Protein AF-A0A803LIV7-F1 (afdb_monomer_lite)

Organism: Chenopodium quinoa (NCBI:txid63459)

Structure (mmCIF, N/CA/C/O backbone):
data_AF-A0A803LIV7-F1
#
_entry.id   AF-A0A803LIV7-F1
#
loop_
_atom_site.group_PDB
_atom_site.id
_atom_site.type_symbol
_atom_site.label_atom_id
_atom_site.label_alt_id
_atom_site.label_comp_id
_atom_site.label_asym_id
_atom_site.label_entity_id
_atom_site.label_seq_id
_atom_site.pdbx_PDB_ins_code
_atom_site.Cartn_x
_atom_site.Cartn_y
_atom_site.Cartn_z
_atom_site.occupancy
_atom_site.B_iso_or_equiv
_atom_site.auth_seq_id
_atom_site.auth_comp_id
_atom_site.auth_asym_id
_atom_site.auth_atom_id
_atom_site.pdbx_PDB_model_num
ATOM 1 N N . MET A 1 1 ? 18.098 -22.796 -19.266 1.00 35.72 1 MET A N 1
ATOM 2 C CA . MET A 1 1 ? 17.326 -22.676 -18.014 1.00 35.72 1 MET A CA 1
ATOM 3 C C . MET A 1 1 ? 17.230 -21.186 -17.728 1.00 35.72 1 MET A C 1
ATOM 5 O O . MET A 1 1 ? 18.261 -20.583 -17.471 1.00 35.72 1 MET A O 1
ATOM 9 N N . LEU A 1 2 ? 16.069 -20.565 -17.949 1.00 48.72 2 LEU A N 1
ATOM 10 C CA . LEU A 1 2 ? 15.884 -19.145 -17.633 1.00 48.72 2 LEU A CA 1
ATOM 11 C C . LEU A 1 2 ? 15.824 -19.027 -16.108 1.00 48.72 2 LEU A C 1
ATOM 13 O O . LEU A 1 2 ? 15.035 -19.728 -15.478 1.00 48.72 2 LEU A O 1
ATOM 17 N N . ALA A 1 3 ? 16.698 -18.218 -15.515 1.00 54.72 3 ALA A N 1
ATOM 18 C CA . ALA A 1 3 ? 16.645 -17.946 -14.087 1.00 54.72 3 ALA A CA 1
ATOM 19 C C . ALA A 1 3 ? 15.388 -17.111 -13.800 1.00 54.72 3 ALA A C 1
ATOM 21 O O . ALA A 1 3 ? 15.251 -16.006 -14.319 1.00 54.72 3 ALA A O 1
ATOM 22 N N . SER A 1 4 ? 14.455 -17.652 -13.017 1.00 63.66 4 SER A N 1
ATOM 23 C CA . SER A 1 4 ? 13.253 -16.940 -12.577 1.00 63.66 4 SER A CA 1
ATOM 24 C C . SER A 1 4 ? 13.530 -16.194 -11.274 1.00 63.66 4 SER A C 1
ATOM 26 O O . SER A 1 4 ? 14.010 -16.797 -10.312 1.00 63.66 4 SER A O 1
ATOM 28 N N . PHE A 1 5 ? 13.189 -14.909 -11.223 1.00 71.50 5 PHE A N 1
ATOM 29 C CA . PHE A 1 5 ? 13.226 -14.101 -10.007 1.00 71.50 5 PHE A CA 1
ATOM 30 C C . PHE A 1 5 ? 11.834 -14.055 -9.363 1.00 71.50 5 PHE A C 1
ATOM 32 O O . PHE A 1 5 ? 10.859 -13.729 -10.033 1.00 71.50 5 PHE A O 1
ATOM 39 N N . ALA A 1 6 ? 11.742 -14.390 -8.073 1.00 74.12 6 ALA A N 1
ATOM 40 C CA . ALA A 1 6 ? 10.488 -14.431 -7.318 1.00 74.12 6 ALA A CA 1
ATOM 41 C C . ALA A 1 6 ? 10.641 -13.676 -5.981 1.00 74.12 6 ALA A C 1
ATOM 43 O O . ALA A 1 6 ? 10.895 -14.304 -4.949 1.00 74.12 6 ALA A O 1
ATOM 44 N N . PRO A 1 7 ? 10.565 -12.333 -5.986 1.00 75.19 7 PRO A N 1
ATOM 45 C CA . PRO A 1 7 ? 10.652 -11.549 -4.762 1.00 75.19 7 PRO A CA 1
ATOM 46 C C . PRO A 1 7 ? 9.385 -11.677 -3.918 1.00 75.19 7 PRO A C 1
ATOM 48 O O . PRO A 1 7 ? 8.278 -11.799 -4.441 1.00 75.19 7 PRO A O 1
ATOM 51 N N . TYR A 1 8 ? 9.548 -11.529 -2.605 1.00 75.50 8 TYR A N 1
ATOM 52 C CA . TYR A 1 8 ? 8.447 -11.103 -1.748 1.00 75.50 8 TYR A CA 1
ATOM 53 C C . TYR A 1 8 ? 8.321 -9.586 -1.847 1.00 75.50 8 TYR A C 1
ATOM 55 O O . TYR A 1 8 ? 9.300 -8.864 -1.659 1.00 75.50 8 TYR A O 1
ATOM 63 N N . VAL A 1 9 ? 7.116 -9.120 -2.153 1.00 80.75 9 VAL A N 1
ATOM 64 C CA . VAL A 1 9 ? 6.778 -7.699 -2.234 1.00 80.75 9 VAL A CA 1
ATOM 65 C C . VAL A 1 9 ? 5.647 -7.397 -1.266 1.00 80.75 9 VAL A C 1
ATOM 67 O O . VAL A 1 9 ? 4.838 -8.270 -0.950 1.00 80.75 9 VAL A O 1
ATOM 70 N N . ILE A 1 10 ? 5.601 -6.157 -0.795 1.00 81.50 10 ILE A N 1
ATOM 71 C CA . ILE A 1 10 ? 4.489 -5.665 0.011 1.00 81.50 10 ILE A CA 1
ATOM 72 C C . ILE A 1 10 ? 3.416 -5.160 -0.939 1.00 81.50 10 ILE A C 1
ATOM 74 O O . ILE A 1 10 ? 3.707 -4.456 -1.906 1.00 81.50 10 ILE A O 1
ATOM 78 N N . LEU A 1 11 ? 2.176 -5.532 -0.649 1.00 84.88 11 LEU A N 1
ATOM 79 C CA . LEU A 1 11 ? 1.027 -4.933 -1.294 1.00 84.88 11 LEU A CA 1
ATOM 80 C C . LEU A 1 11 ? 0.764 -3.575 -0.642 1.00 84.88 11 LEU A C 1
ATOM 82 O O . LEU A 1 11 ? 0.443 -3.517 0.544 1.00 84.88 11 LEU A O 1
ATOM 86 N N . ASP A 1 12 ? 0.862 -2.512 -1.427 1.00 83.75 12 ASP A N 1
ATOM 87 C CA . ASP A 1 12 ? 0.532 -1.147 -1.028 1.00 83.75 12 ASP A CA 1
ATOM 88 C C . ASP A 1 12 ? -0.632 -0.656 -1.898 1.00 83.75 12 ASP A C 1
ATOM 90 O O . ASP A 1 12 ? -0.449 -0.303 -3.062 1.00 83.75 12 ASP A O 1
ATOM 94 N N . THR A 1 13 ? -1.853 -0.685 -1.358 1.00 83.19 13 THR A N 1
ATOM 95 C CA . THR A 1 13 ? -3.057 -0.227 -2.074 1.00 83.19 13 THR A CA 1
ATOM 96 C C . THR A 1 13 ? -3.137 1.295 -2.214 1.00 83.19 13 THR A C 1
ATOM 98 O O . THR A 1 13 ? -4.071 1.800 -2.844 1.00 83.19 13 THR A O 1
ATOM 101 N N . ALA A 1 14 ? -2.191 2.030 -1.624 1.00 79.06 14 ALA A N 1
ATOM 102 C CA . ALA A 1 14 ? -2.128 3.480 -1.632 1.00 79.06 14 ALA A CA 1
ATOM 103 C C . ALA A 1 14 ? -0.975 4.042 -2.489 1.00 79.06 14 ALA A C 1
ATOM 105 O O . ALA A 1 14 ? -0.901 5.265 -2.620 1.00 79.06 14 ALA A O 1
ATOM 106 N N . ASP A 1 15 ? -0.139 3.218 -3.134 1.00 79.31 15 ASP A N 1
ATOM 107 C CA . ASP A 1 15 ? 0.844 3.641 -4.150 1.00 79.31 15 ASP A CA 1
ATOM 108 C C . ASP A 1 15 ? 0.469 3.081 -5.536 1.00 79.31 15 ASP A C 1
ATOM 110 O O . ASP A 1 15 ? -0.038 1.972 -5.680 1.00 79.31 15 ASP A O 1
ATOM 114 N N . ASP A 1 16 ? 0.719 3.861 -6.586 1.00 79.06 16 ASP A N 1
ATOM 115 C CA . ASP A 1 16 ? 0.432 3.499 -7.980 1.00 79.06 16 ASP A CA 1
ATOM 116 C C . ASP A 1 16 ? 1.650 2.882 -8.694 1.00 79.06 16 ASP A C 1
ATOM 118 O O . ASP A 1 16 ? 1.638 2.690 -9.912 1.00 79.06 16 ASP A O 1
ATOM 122 N N . LYS A 1 17 ? 2.724 2.589 -7.949 1.00 85.00 17 LYS A N 1
ATOM 123 C CA . LYS A 1 17 ? 3.993 2.078 -8.480 1.00 85.00 17 LYS A CA 1
ATOM 124 C C . LYS A 1 17 ? 4.351 0.721 -7.901 1.00 85.00 17 LYS A C 1
ATOM 126 O O . LYS A 1 17 ? 4.339 0.510 -6.695 1.00 85.00 17 LYS A O 1
ATOM 131 N N . ILE A 1 18 ? 4.821 -0.152 -8.785 1.00 89.81 18 ILE A N 1
ATOM 132 C CA . ILE A 1 18 ? 5.537 -1.374 -8.424 1.00 89.81 18 ILE A CA 1
ATOM 133 C C . ILE A 1 18 ? 7.029 -1.052 -8.431 1.00 89.81 18 ILE A C 1
ATOM 135 O O . ILE A 1 18 ? 7.533 -0.462 -9.389 1.00 89.81 18 ILE A O 1
ATOM 139 N N . TRP A 1 19 ? 7.755 -1.451 -7.391 1.00 91.25 19 TRP A N 1
ATOM 140 C CA . TRP A 1 19 ? 9.209 -1.336 -7.354 1.00 91.25 19 TRP A CA 1
ATOM 141 C C . TRP A 1 19 ? 9.836 -2.450 -6.515 1.00 91.25 19 TRP A C 1
ATOM 143 O O . TRP A 1 19 ? 9.197 -3.024 -5.635 1.00 91.25 19 TRP A O 1
ATOM 153 N N . VAL A 1 20 ? 11.100 -2.759 -6.797 1.00 90.38 20 VAL A N 1
ATOM 154 C CA . VAL A 1 20 ? 11.906 -3.732 -6.044 1.00 90.38 20 VAL A CA 1
ATOM 155 C C . VAL A 1 20 ? 13.294 -3.158 -5.780 1.00 90.38 20 VAL A C 1
ATOM 157 O O . VAL A 1 20 ? 13.812 -2.416 -6.612 1.00 90.38 20 VAL A O 1
ATOM 160 N N . GLN A 1 21 ? 13.922 -3.482 -4.644 1.00 90.25 21 GLN A N 1
ATOM 161 C CA . GLN A 1 21 ? 15.320 -3.103 -4.407 1.00 90.25 21 GLN A CA 1
ATOM 162 C C . GLN A 1 21 ? 16.254 -3.959 -5.270 1.00 90.25 21 GLN A C 1
ATOM 164 O O . GLN A 1 21 ? 16.153 -5.188 -5.290 1.00 90.25 21 GLN A O 1
ATOM 169 N N . THR A 1 22 ? 17.177 -3.309 -5.976 1.00 89.31 22 THR A N 1
ATOM 170 C CA . THR A 1 22 ? 18.058 -3.964 -6.952 1.00 89.31 22 THR A CA 1
ATOM 171 C C . THR A 1 22 ? 19.525 -3.869 -6.557 1.00 89.31 22 THR A C 1
ATOM 173 O O . THR A 1 22 ? 19.903 -3.117 -5.658 1.00 89.31 22 THR A O 1
ATOM 176 N N . TYR A 1 23 ? 20.374 -4.653 -7.226 1.00 86.75 23 TYR A N 1
ATOM 177 C CA . TYR A 1 23 ? 21.825 -4.596 -7.047 1.00 86.75 23 TYR A CA 1
ATOM 178 C C . TYR A 1 23 ? 22.361 -3.169 -7.243 1.00 86.75 23 TYR A C 1
ATOM 180 O O . TYR A 1 23 ? 21.873 -2.427 -8.095 1.00 86.75 23 TYR A O 1
ATOM 188 N N . GLY A 1 24 ? 23.377 -2.804 -6.457 1.00 86.81 24 GLY A N 1
ATOM 189 C CA . GLY A 1 24 ? 23.977 -1.471 -6.489 1.00 86.81 24 GLY A CA 1
ATOM 190 C C . GLY A 1 24 ? 23.171 -0.398 -5.757 1.00 86.81 24 GLY A C 1
ATOM 191 O O . GLY A 1 24 ? 23.404 0.781 -6.008 1.00 86.81 24 GLY A O 1
ATOM 192 N N . CYS A 1 25 ? 22.228 -0.777 -4.886 1.00 90.12 25 CYS A N 1
ATOM 193 C CA . CYS A 1 25 ? 21.563 0.207 -4.043 1.00 90.12 25 CYS A CA 1
ATOM 194 C C . CYS A 1 25 ? 22.534 0.871 -3.054 1.00 90.12 25 CYS A C 1
ATOM 196 O O . CYS A 1 25 ? 23.453 0.229 -2.546 1.00 90.12 25 CYS A O 1
ATOM 198 N N . ASP A 1 26 ? 22.305 2.154 -2.790 1.00 91.75 26 ASP A N 1
ATOM 199 C CA . ASP A 1 26 ? 22.923 2.916 -1.710 1.00 91.75 26 ASP A CA 1
ATOM 200 C C . ASP A 1 26 ? 22.106 4.202 -1.424 1.00 91.75 26 ASP A C 1
ATOM 202 O O . ASP A 1 26 ? 21.999 5.075 -2.291 1.00 91.75 26 ASP A O 1
ATOM 206 N N . PRO A 1 27 ? 21.496 4.365 -0.235 1.00 92.69 27 PRO A N 1
ATOM 207 C CA . PRO A 1 27 ? 21.400 3.373 0.834 1.00 92.69 27 PRO A CA 1
ATOM 208 C C . PRO A 1 27 ? 20.436 2.226 0.486 1.00 92.69 27 PRO A C 1
ATOM 210 O O . PRO A 1 27 ? 19.526 2.384 -0.332 1.00 92.69 27 PRO A O 1
ATOM 213 N N . CYS A 1 28 ? 20.640 1.076 1.135 1.00 89.06 28 CYS A N 1
ATOM 214 C CA . CYS A 1 28 ? 19.795 -0.117 1.036 1.00 89.06 28 CYS A CA 1
ATOM 215 C C . CYS A 1 28 ? 19.100 -0.423 2.367 1.00 89.06 28 CYS A C 1
ATOM 217 O O . CYS A 1 28 ? 19.629 -0.109 3.434 1.00 89.06 28 CYS A O 1
ATOM 219 N N . PHE A 1 29 ? 17.987 -1.153 2.306 1.00 86.12 29 PHE A N 1
ATOM 220 C CA . PHE A 1 29 ? 17.483 -1.936 3.440 1.00 86.12 29 PHE A CA 1
ATOM 221 C C . PHE A 1 29 ? 17.839 -3.422 3.277 1.00 86.12 29 PHE A C 1
ATOM 223 O O . PHE A 1 29 ? 18.224 -3.863 2.195 1.00 86.12 29 PHE A O 1
ATOM 230 N N . GLU A 1 30 ? 17.745 -4.212 4.345 1.00 80.94 30 GLU A N 1
ATOM 231 C CA . GLU A 1 30 ? 18.029 -5.649 4.280 1.00 80.94 30 GLU A CA 1
ATOM 232 C C . GLU A 1 30 ? 16.936 -6.398 3.500 1.00 80.94 30 GLU A C 1
ATOM 234 O O . GLU A 1 30 ? 15.747 -6.260 3.786 1.00 80.94 30 GLU A O 1
ATOM 239 N N . VAL A 1 31 ? 17.345 -7.201 2.513 1.00 76.81 31 VAL A N 1
ATOM 240 C CA . VAL A 1 31 ? 16.463 -8.073 1.724 1.00 76.81 31 VAL A CA 1
ATOM 241 C C . VAL A 1 31 ? 16.936 -9.510 1.887 1.00 76.81 31 VAL A C 1
ATOM 243 O O . VAL A 1 31 ? 18.086 -9.836 1.581 1.00 76.81 31 VAL A O 1
ATOM 246 N N . LYS A 1 32 ? 16.044 -10.396 2.338 1.00 71.06 32 LYS A N 1
ATOM 247 C CA . LYS A 1 32 ? 16.339 -11.828 2.447 1.00 71.06 32 LYS A CA 1
ATOM 248 C C . LYS A 1 32 ? 16.645 -12.412 1.064 1.00 71.06 32 LYS A C 1
ATOM 250 O O . LYS A 1 32 ? 15.845 -12.285 0.144 1.00 71.06 32 LYS A O 1
ATOM 255 N N . GLY A 1 33 ? 17.796 -13.072 0.933 1.00 71.19 33 GLY A N 1
ATOM 256 C CA . GLY A 1 33 ? 18.301 -13.562 -0.357 1.00 71.19 33 GLY A CA 1
ATOM 257 C C . GLY A 1 33 ? 19.141 -12.540 -1.134 1.00 71.19 33 GLY A C 1
ATOM 258 O O . GLY A 1 33 ? 19.671 -12.875 -2.189 1.00 71.19 33 GLY A O 1
ATOM 259 N N . GLY A 1 34 ? 19.327 -11.336 -0.584 1.00 75.44 34 GLY A N 1
ATOM 260 C CA . GLY A 1 34 ? 20.151 -10.284 -1.163 1.00 75.44 34 GLY A CA 1
ATOM 261 C C . GLY A 1 34 ? 19.462 -9.500 -2.278 1.00 75.44 34 GLY A C 1
ATOM 262 O O . GLY A 1 34 ? 18.355 -9.801 -2.724 1.00 75.44 34 GLY A O 1
ATOM 263 N N . ASN A 1 35 ? 20.149 -8.454 -2.731 1.00 79.19 35 ASN A N 1
ATOM 264 C CA . ASN A 1 35 ? 19.660 -7.601 -3.806 1.00 79.19 35 ASN A CA 1
ATOM 265 C C . ASN A 1 35 ? 19.783 -8.304 -5.148 1.00 79.19 35 ASN A C 1
ATOM 267 O O . ASN A 1 35 ? 20.859 -8.771 -5.525 1.00 79.19 35 ASN A O 1
ATOM 271 N N . THR A 1 36 ? 18.687 -8.325 -5.898 1.00 71.81 36 THR A N 1
ATOM 272 C CA . THR A 1 36 ? 18.677 -8.972 -7.206 1.00 71.81 36 THR A CA 1
ATOM 273 C C . THR A 1 36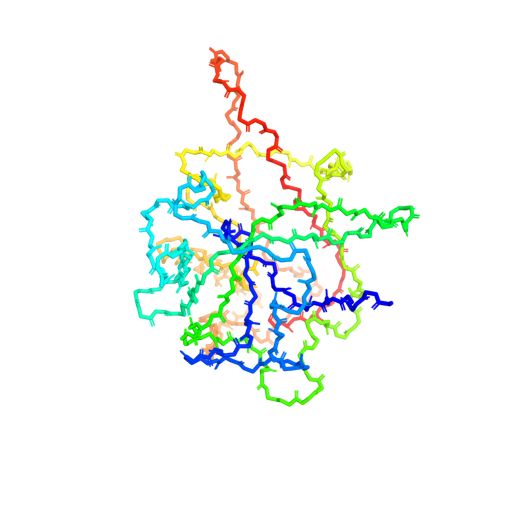 ? 19.262 -8.052 -8.262 1.00 71.81 36 THR A C 1
ATOM 275 O O . THR A 1 36 ? 18.931 -6.867 -8.347 1.00 71.81 36 THR A O 1
ATOM 278 N N . ASN A 1 37 ? 20.136 -8.605 -9.098 1.00 73.12 37 ASN A N 1
ATOM 279 C CA . ASN A 1 37 ? 20.596 -7.917 -10.288 1.00 73.12 37 ASN A CA 1
ATOM 280 C C . ASN A 1 37 ? 19.562 -8.106 -11.408 1.00 73.12 37 ASN A C 1
ATOM 282 O O . ASN A 1 37 ? 19.601 -9.074 -12.161 1.00 73.12 37 ASN A O 1
ATOM 286 N N . VAL A 1 38 ? 18.628 -7.164 -11.501 1.00 64.62 38 VAL A N 1
ATOM 287 C CA . VAL A 1 38 ? 17.586 -7.112 -12.541 1.00 64.62 38 VAL A CA 1
ATOM 288 C C . VAL A 1 38 ? 18.129 -6.851 -13.950 1.00 64.62 38 VAL A C 1
ATOM 290 O O . VAL A 1 38 ? 17.356 -6.836 -14.893 1.00 64.62 38 VAL A O 1
ATOM 293 N N . GLN A 1 39 ? 19.441 -6.655 -14.126 1.00 60.00 39 GLN A N 1
ATOM 294 C CA . GLN A 1 39 ? 20.074 -6.633 -15.452 1.00 60.00 39 GLN A CA 1
ATOM 295 C C . GLN A 1 39 ? 20.472 -8.039 -15.939 1.00 60.00 39 GLN A C 1
ATOM 297 O O . GLN A 1 39 ? 21.011 -8.177 -17.033 1.00 60.00 39 GLN A O 1
ATOM 302 N N . LEU A 1 40 ? 20.247 -9.084 -15.132 1.00 58.53 40 LEU A N 1
ATOM 303 C CA . LEU A 1 40 ? 20.498 -10.481 -15.507 1.00 58.53 40 LEU A CA 1
ATOM 304 C C . LEU A 1 40 ? 19.385 -11.139 -16.354 1.00 58.53 40 LEU A C 1
ATOM 306 O O . LEU A 1 40 ? 19.728 -12.002 -17.166 1.00 58.53 40 LEU A O 1
ATOM 310 N N . PRO A 1 41 ? 18.083 -10.813 -16.206 1.00 64.12 41 PRO A N 1
ATOM 311 C CA . PRO A 1 41 ? 17.041 -11.330 -17.088 1.00 64.12 41 PRO A CA 1
ATOM 312 C C . PRO A 1 41 ? 17.184 -10.785 -18.512 1.00 64.12 41 PRO A C 1
ATOM 314 O O . PRO A 1 41 ? 17.366 -9.589 -18.723 1.00 64.12 41 PRO A O 1
ATOM 317 N N . VAL A 1 42 ? 17.029 -11.661 -19.507 1.00 67.88 42 VAL A N 1
ATOM 318 C CA . VAL A 1 42 ? 17.096 -11.304 -20.940 1.00 67.88 42 VAL A CA 1
ATOM 319 C C . VAL A 1 42 ? 15.959 -10.355 -21.359 1.00 67.88 42 VAL A C 1
ATOM 321 O O . VAL A 1 42 ? 16.092 -9.627 -22.339 1.00 67.88 42 VAL A O 1
ATOM 324 N N . SER A 1 43 ? 14.839 -10.358 -20.633 1.00 81.75 43 SER A N 1
ATOM 325 C CA . SER A 1 43 ? 13.628 -9.592 -20.949 1.00 81.75 43 SER A CA 1
ATOM 326 C C . SER A 1 43 ? 13.586 -8.184 -20.345 1.00 81.75 43 SER A C 1
ATOM 328 O O . SER A 1 43 ? 12.753 -7.383 -20.773 1.00 81.75 43 SER A O 1
ATOM 330 N N . PHE A 1 44 ? 14.482 -7.855 -19.407 1.00 87.06 44 PHE A N 1
ATOM 331 C CA . PHE A 1 44 ? 14.505 -6.539 -18.773 1.00 87.06 44 PHE A CA 1
ATOM 332 C C . PHE A 1 44 ? 14.985 -5.454 -19.745 1.00 87.06 44 PHE A C 1
ATOM 334 O O . PHE A 1 44 ? 16.032 -5.576 -20.385 1.00 87.06 44 PHE A O 1
ATOM 341 N N . LYS A 1 45 ? 14.242 -4.347 -19.821 1.00 90.81 45 LYS A N 1
ATOM 342 C CA . LYS A 1 45 ? 14.582 -3.176 -20.641 1.00 90.81 45 LYS A CA 1
ATOM 343 C C . LYS A 1 45 ? 14.485 -1.906 -19.809 1.00 90.81 45 LYS A C 1
ATOM 345 O O . LYS A 1 45 ? 13.488 -1.666 -19.135 1.00 90.81 45 LYS A O 1
ATOM 350 N N . LEU A 1 46 ? 15.505 -1.056 -19.894 1.00 91.81 46 LEU A N 1
ATOM 351 C CA . LEU A 1 46 ? 15.477 0.268 -19.273 1.00 91.81 46 LEU A CA 1
ATOM 352 C C . LEU A 1 46 ? 14.509 1.194 -20.018 1.00 91.81 46 LEU A C 1
ATOM 354 O O . LEU A 1 46 ? 14.483 1.223 -21.248 1.00 91.81 46 LEU A O 1
ATOM 358 N N . MET A 1 47 ? 13.737 1.977 -19.266 1.00 92.81 47 MET A N 1
ATOM 359 C CA . MET A 1 47 ? 12.723 2.871 -19.819 1.00 92.81 47 MET A CA 1
ATOM 360 C C . MET A 1 47 ? 13.335 4.213 -20.243 1.00 92.81 47 MET A C 1
ATOM 362 O O . MET A 1 47 ? 14.002 4.897 -19.456 1.00 92.81 47 MET A O 1
ATOM 366 N N . SER A 1 48 ? 13.079 4.620 -21.488 1.00 93.00 48 SER A N 1
ATOM 367 C CA . SER A 1 48 ? 13.503 5.926 -22.000 1.00 93.00 48 SER A CA 1
ATOM 368 C C . SER A 1 48 ? 12.679 7.063 -21.387 1.00 93.00 48 SER A C 1
ATOM 370 O O . SER A 1 48 ? 11.574 6.864 -20.886 1.00 93.00 48 SER A O 1
ATOM 372 N N . LEU A 1 49 ? 13.201 8.291 -21.447 1.00 91.75 49 LEU A N 1
ATOM 373 C CA . LEU A 1 49 ? 12.450 9.469 -21.003 1.00 91.75 49 LEU A CA 1
ATOM 374 C C . LEU A 1 49 ? 11.214 9.746 -21.859 1.00 91.75 49 LEU A C 1
ATOM 376 O O . LEU A 1 49 ? 10.292 10.394 -21.374 1.00 91.75 49 LEU A O 1
ATOM 380 N N . ASP A 1 50 ? 11.190 9.294 -23.109 1.00 91.31 50 ASP A N 1
ATOM 381 C CA . ASP A 1 50 ? 10.088 9.538 -24.043 1.00 91.31 50 ASP A CA 1
ATOM 382 C C . ASP A 1 50 ? 8.974 8.494 -23.937 1.00 91.31 50 ASP A C 1
ATOM 384 O O . ASP A 1 50 ? 7.899 8.698 -24.497 1.00 91.31 50 ASP A O 1
ATOM 388 N N . ASP A 1 51 ? 9.194 7.422 -23.168 1.00 91.50 51 ASP A N 1
ATOM 389 C CA . ASP A 1 51 ? 8.167 6.424 -22.893 1.00 91.50 51 ASP A CA 1
ATOM 390 C C . ASP A 1 51 ? 6.944 7.089 -22.225 1.00 91.50 51 ASP A C 1
ATOM 392 O O . ASP A 1 51 ? 7.099 7.825 -21.241 1.00 91.50 51 ASP A O 1
ATOM 396 N N . PRO A 1 52 ? 5.717 6.851 -22.724 1.00 89.25 52 PRO A N 1
ATOM 397 C CA . PRO A 1 52 ? 4.503 7.444 -22.163 1.00 89.25 52 PRO A CA 1
ATOM 398 C C . PRO A 1 52 ? 4.231 7.019 -20.712 1.00 89.25 52 PRO A C 1
ATOM 400 O O . PRO A 1 52 ? 3.520 7.723 -19.995 1.00 89.25 52 PRO A O 1
ATOM 403 N N . ARG A 1 53 ? 4.808 5.900 -20.255 1.00 88.12 53 ARG A N 1
ATOM 404 C CA . ARG A 1 53 ? 4.717 5.422 -18.867 1.00 88.12 53 ARG A CA 1
ATOM 405 C C . ARG A 1 53 ? 5.692 6.140 -17.936 1.00 88.12 53 ARG A C 1
ATOM 407 O O . ARG A 1 53 ? 5.582 5.997 -16.718 1.00 88.12 53 ARG A O 1
ATOM 414 N N . CYS A 1 54 ? 6.620 6.937 -18.470 1.00 88.69 54 CYS A N 1
ATOM 415 C CA . CYS A 1 54 ? 7.497 7.762 -17.656 1.00 88.69 54 CYS A CA 1
ATOM 416 C C . CYS A 1 54 ? 6.702 8.908 -17.012 1.00 88.69 54 CYS A C 1
ATOM 418 O O . CYS A 1 54 ? 6.449 9.947 -17.632 1.00 88.69 54 CYS A O 1
ATOM 420 N N . ALA A 1 55 ? 6.278 8.689 -15.764 1.00 72.62 55 ALA A N 1
ATOM 421 C CA . ALA A 1 55 ? 5.365 9.568 -15.046 1.00 72.62 55 ALA A CA 1
ATOM 422 C C . ALA A 1 55 ? 5.878 11.015 -14.948 1.00 72.62 55 ALA A C 1
ATOM 424 O O . ALA A 1 55 ? 7.071 11.279 -14.792 1.00 72.62 55 ALA A O 1
ATOM 425 N N . LEU A 1 56 ? 4.942 11.968 -15.009 1.00 69.12 56 LEU A N 1
ATOM 426 C CA . LEU A 1 56 ? 5.226 13.388 -14.820 1.00 69.12 56 LEU A CA 1
ATOM 427 C C . LEU A 1 56 ? 5.217 13.772 -13.327 1.00 69.12 56 LEU A C 1
ATOM 429 O O . LEU A 1 56 ? 4.295 13.363 -12.617 1.00 69.12 56 LEU A O 1
ATOM 433 N N . PRO A 1 57 ? 6.158 14.625 -12.873 1.00 75.75 57 PRO A N 1
ATOM 434 C CA . PRO A 1 57 ? 7.255 15.206 -13.655 1.00 75.75 57 PRO A CA 1
ATOM 435 C C . PRO A 1 57 ? 8.337 14.166 -13.992 1.00 75.75 57 PRO A C 1
ATOM 437 O O . PRO A 1 57 ? 8.703 13.356 -13.147 1.00 75.75 57 PRO A O 1
ATOM 440 N N . LYS A 1 58 ? 8.861 14.211 -15.228 1.00 80.62 58 LYS A N 1
ATOM 441 C CA . LYS A 1 58 ? 9.897 13.275 -15.690 1.00 80.62 58 LYS A CA 1
ATOM 442 C C . LYS A 1 58 ? 11.192 13.535 -14.926 1.00 80.62 58 LYS A C 1
ATOM 444 O O . LYS A 1 58 ? 11.892 14.516 -15.190 1.00 80.62 58 LYS A O 1
ATOM 449 N N . PHE A 1 59 ? 11.520 12.656 -13.989 1.00 81.06 59 PHE A N 1
ATOM 450 C CA . PHE A 1 59 ? 12.814 12.665 -13.322 1.00 81.06 59 PHE A CA 1
ATOM 451 C C . PHE A 1 59 ? 13.834 11.902 -14.168 1.00 81.06 59 PHE A C 1
ATOM 453 O O . PHE A 1 59 ? 13.511 10.891 -14.790 1.00 81.06 59 PHE A O 1
ATOM 460 N N . LYS A 1 60 ? 15.076 12.390 -14.186 1.00 87.00 60 LYS A N 1
ATOM 461 C CA . LYS A 1 60 ? 16.173 11.760 -14.927 1.00 87.00 60 LYS A CA 1
ATOM 462 C C . LYS A 1 60 ? 17.045 10.933 -13.988 1.00 87.00 60 LYS A C 1
ATOM 464 O O . LYS A 1 60 ? 17.394 11.395 -12.901 1.00 87.00 60 LYS A O 1
ATOM 469 N N . TYR A 1 61 ? 17.435 9.750 -14.445 1.00 85.62 61 TYR A N 1
ATOM 470 C CA . TYR A 1 61 ? 18.496 8.931 -13.863 1.00 85.62 61 TYR A CA 1
ATOM 471 C C . TYR A 1 61 ? 19.445 8.535 -14.993 1.00 85.62 61 TYR A C 1
ATOM 473 O O . TYR A 1 61 ? 19.067 7.750 -15.854 1.00 85.62 61 TYR A O 1
ATOM 481 N N . ASN A 1 62 ? 20.633 9.143 -15.067 1.00 88.50 62 ASN A N 1
ATOM 482 C CA . ASN A 1 62 ? 21.595 8.926 -16.162 1.00 88.50 62 ASN A CA 1
ATOM 483 C C . ASN A 1 62 ? 20.980 9.040 -17.576 1.00 88.50 62 ASN A C 1
ATOM 485 O O . ASN A 1 62 ? 21.305 8.273 -18.474 1.00 88.50 62 ASN A O 1
ATOM 489 N N . GLY A 1 63 ? 20.055 9.988 -17.771 1.00 88.75 63 GLY A N 1
ATOM 490 C CA . GLY A 1 63 ? 19.357 10.185 -19.051 1.00 88.75 63 GLY A CA 1
ATOM 491 C C . GLY A 1 63 ? 18.163 9.253 -19.301 1.00 88.75 63 GLY A C 1
ATOM 492 O O . GLY A 1 63 ? 17.498 9.402 -20.320 1.00 88.75 63 GLY A O 1
ATOM 493 N N . LEU A 1 64 ? 17.849 8.352 -18.370 1.00 91.31 64 LEU A N 1
ATOM 494 C CA . LEU A 1 64 ? 16.704 7.439 -18.414 1.00 91.31 64 LEU A CA 1
ATOM 495 C C . LEU A 1 64 ? 15.564 7.917 -17.511 1.00 91.31 64 LEU A C 1
ATOM 497 O O . LEU A 1 64 ? 15.750 8.807 -16.670 1.00 91.31 64 LEU A O 1
ATOM 501 N N . CYS A 1 65 ? 14.391 7.305 -17.679 1.00 94.06 65 CYS A N 1
ATOM 502 C CA . CYS A 1 65 ? 13.248 7.561 -16.818 1.00 94.06 65 CYS A CA 1
ATOM 503 C C . CYS A 1 65 ? 13.535 7.126 -15.378 1.00 94.06 65 CYS A C 1
ATOM 505 O O . CYS A 1 65 ? 13.994 6.010 -15.135 1.00 94.06 65 CYS A O 1
ATOM 507 N N . ARG A 1 66 ? 13.238 8.002 -14.416 1.00 92.62 66 ARG A N 1
ATOM 508 C CA . ARG A 1 66 ? 13.382 7.738 -12.984 1.00 92.62 66 ARG A CA 1
ATOM 509 C C . ARG A 1 66 ? 12.024 7.764 -12.302 1.00 92.62 66 ARG A C 1
ATOM 511 O O . ARG A 1 66 ? 11.247 8.693 -12.517 1.00 92.62 66 ARG A O 1
ATOM 518 N N . TYR A 1 67 ? 11.791 6.806 -11.412 1.00 91.50 67 TYR A N 1
ATOM 519 C CA . TYR A 1 67 ? 10.689 6.882 -10.458 1.00 91.50 67 TYR A CA 1
ATOM 520 C C . TYR A 1 67 ? 11.167 7.419 -9.110 1.00 91.50 67 TYR A C 1
ATOM 522 O O . TYR A 1 67 ? 12.341 7.315 -8.743 1.00 91.50 67 TYR A O 1
ATOM 530 N N . ARG A 1 68 ? 10.228 7.993 -8.362 1.00 89.75 68 ARG A N 1
ATOM 531 C CA . ARG A 1 68 ? 10.421 8.393 -6.972 1.00 89.75 68 ARG A CA 1
ATOM 532 C C . ARG A 1 68 ? 9.117 8.166 -6.215 1.00 89.75 68 ARG A C 1
ATOM 534 O O . ARG A 1 68 ? 8.106 8.755 -6.594 1.00 89.75 68 ARG A O 1
ATOM 541 N N . SER A 1 69 ? 9.174 7.385 -5.140 1.00 88.06 69 SER A N 1
ATOM 542 C CA . SER A 1 69 ? 8.097 7.279 -4.148 1.00 88.06 69 SER A CA 1
ATOM 543 C C . SER A 1 69 ? 8.558 7.861 -2.814 1.00 88.06 69 SER A C 1
ATOM 545 O O . SER A 1 69 ? 9.733 7.776 -2.441 1.00 88.06 69 SER A O 1
ATOM 547 N N . MET A 1 70 ? 7.629 8.512 -2.120 1.00 86.25 70 MET A N 1
ATOM 548 C CA . MET A 1 70 ? 7.835 9.127 -0.813 1.00 86.25 70 MET A CA 1
ATOM 549 C C . MET A 1 70 ? 6.633 8.788 0.055 1.00 86.25 70 MET A C 1
ATOM 551 O O . MET A 1 70 ? 5.510 9.143 -0.296 1.00 86.25 70 MET A O 1
ATOM 555 N N . TYR A 1 71 ? 6.889 8.132 1.178 1.00 83.88 71 TYR A N 1
ATOM 556 C CA . TYR A 1 71 ? 5.863 7.656 2.091 1.00 83.88 71 TYR A CA 1
ATOM 557 C C . TYR A 1 71 ? 5.754 8.610 3.284 1.00 83.88 71 TYR A C 1
ATOM 559 O O . TYR A 1 71 ? 6.745 8.936 3.941 1.00 83.88 71 TYR A O 1
ATOM 567 N N . GLY A 1 72 ? 4.543 9.095 3.559 1.00 80.06 72 GLY A N 1
ATOM 568 C CA . GLY A 1 72 ? 4.280 10.009 4.670 1.00 80.06 72 GLY A CA 1
ATOM 569 C C . GLY A 1 72 ? 4.882 11.410 4.487 1.00 80.06 72 GLY A C 1
ATOM 570 O O . GLY A 1 72 ? 4.543 12.141 3.555 1.00 80.06 72 GLY A O 1
ATOM 571 N N . SER A 1 73 ? 5.713 11.844 5.440 1.00 76.56 73 SER A N 1
ATOM 572 C CA . SER A 1 73 ? 6.227 13.220 5.498 1.00 76.56 73 SER A CA 1
ATOM 573 C C . SER A 1 73 ? 7.380 13.473 4.512 1.00 76.56 73 SER A C 1
ATOM 575 O O . SER A 1 73 ? 7.958 12.553 3.941 1.00 76.56 73 SER A O 1
ATOM 577 N N . ARG A 1 74 ? 7.777 14.743 4.331 1.00 72.50 74 ARG A N 1
ATOM 578 C CA . ARG A 1 74 ? 8.899 15.120 3.438 1.00 72.50 74 ARG A CA 1
ATOM 579 C C . ARG A 1 74 ? 10.250 14.509 3.833 1.00 72.50 74 ARG A C 1
ATOM 581 O O . ARG A 1 74 ? 11.132 14.417 2.987 1.00 72.50 74 ARG A O 1
ATOM 588 N N . SER A 1 75 ? 10.411 14.137 5.100 1.00 79.06 75 SER A N 1
ATOM 589 C CA . SER A 1 75 ? 11.585 13.442 5.639 1.00 79.06 75 SER A CA 1
ATOM 590 C C . SER A 1 75 ? 11.322 11.952 5.889 1.00 79.06 75 SER A C 1
ATOM 592 O O . SER A 1 75 ? 12.127 11.296 6.550 1.00 79.06 75 SER A O 1
ATOM 594 N N . GLY A 1 76 ? 10.180 11.439 5.422 1.00 83.44 76 GLY A N 1
ATOM 595 C CA . GLY A 1 76 ? 9.775 10.048 5.568 1.00 83.44 76 GLY A CA 1
ATOM 596 C C . GLY A 1 76 ? 10.556 9.090 4.662 1.00 83.44 76 GLY A C 1
ATOM 597 O O . GLY A 1 76 ? 11.512 9.500 3.992 1.00 83.44 76 GLY A O 1
ATOM 598 N N . PRO A 1 77 ? 10.168 7.805 4.648 1.00 88.56 77 PRO A N 1
ATOM 599 C CA . PRO A 1 77 ? 10.777 6.801 3.789 1.00 88.56 77 PRO A CA 1
ATOM 600 C C . PRO A 1 77 ? 10.686 7.179 2.306 1.00 88.56 77 PRO A C 1
ATOM 602 O O . PRO A 1 77 ? 9.651 7.648 1.828 1.00 88.56 77 PRO A O 1
ATOM 605 N N . THR A 1 78 ? 11.766 6.959 1.557 1.00 91.56 78 THR A N 1
ATOM 606 C CA . THR A 1 78 ? 11.794 7.216 0.110 1.00 91.56 78 THR A CA 1
ATOM 607 C C . THR A 1 78 ? 12.515 6.116 -0.640 1.00 91.56 78 THR A C 1
ATOM 609 O O . THR A 1 78 ? 13.574 5.672 -0.200 1.00 91.56 78 THR A O 1
ATOM 612 N N . THR A 1 79 ? 12.005 5.786 -1.821 1.00 92.38 79 THR A N 1
ATOM 613 C CA . THR A 1 79 ? 12.676 4.937 -2.807 1.00 92.38 79 THR A CA 1
ATOM 614 C C . THR A 1 79 ? 12.769 5.674 -4.140 1.00 92.38 79 THR A C 1
ATOM 616 O O . THR A 1 79 ? 11.864 6.432 -4.514 1.00 92.38 79 THR A O 1
ATOM 619 N N . MET A 1 80 ? 13.874 5.498 -4.856 1.00 93.00 80 MET A N 1
ATOM 620 C CA . MET A 1 80 ? 14.029 6.013 -6.211 1.00 93.00 80 MET A CA 1
ATOM 621 C C . MET A 1 80 ? 15.063 5.226 -7.009 1.00 93.00 80 MET A C 1
ATOM 623 O O . MET A 1 80 ? 15.955 4.578 -6.461 1.00 93.00 80 MET A O 1
ATOM 627 N N . GLY A 1 81 ? 14.954 5.338 -8.329 1.00 93.25 81 GLY A N 1
ATOM 628 C CA . GLY A 1 81 ? 15.879 4.715 -9.264 1.00 93.25 81 GLY A CA 1
ATOM 629 C C . GLY A 1 81 ? 15.330 4.661 -10.685 1.00 93.25 81 GLY A C 1
ATOM 630 O O . GLY A 1 81 ? 14.308 5.301 -10.965 1.00 93.25 81 GLY A O 1
ATOM 631 N N . PRO A 1 82 ? 16.017 3.973 -11.611 1.00 92.62 82 PRO A N 1
ATOM 632 C CA . PRO A 1 82 ? 15.556 3.875 -12.985 1.00 92.62 82 PRO A CA 1
ATOM 633 C C . PRO A 1 82 ? 14.253 3.070 -13.076 1.00 92.62 82 PRO A C 1
ATOM 635 O O . PRO A 1 82 ? 14.048 2.092 -12.357 1.00 92.62 82 PRO A O 1
ATOM 638 N N . MET A 1 83 ? 13.375 3.493 -13.979 1.00 92.38 83 MET A N 1
ATOM 639 C CA . MET A 1 83 ? 12.236 2.702 -14.434 1.00 92.38 83 MET A CA 1
ATOM 640 C C . MET A 1 83 ? 12.698 1.722 -15.509 1.00 92.38 83 MET A C 1
ATOM 642 O O . MET A 1 83 ? 13.560 2.037 -16.336 1.00 92.38 83 MET A O 1
ATOM 646 N N . GLY A 1 84 ? 12.079 0.553 -15.531 1.00 91.75 84 GLY A N 1
ATOM 647 C CA . GLY A 1 84 ? 12.254 -0.421 -16.593 1.00 91.75 84 GLY A CA 1
ATOM 648 C C . GLY A 1 84 ? 10.968 -1.180 -16.857 1.00 91.75 84 GLY A C 1
ATOM 649 O O . GLY A 1 84 ? 9.937 -0.934 -16.226 1.00 91.75 84 GLY A O 1
ATOM 650 N N . THR A 1 85 ? 11.044 -2.093 -17.810 1.00 92.00 85 THR A N 1
ATOM 651 C CA . THR A 1 85 ? 9.986 -3.043 -18.117 1.00 92.00 85 THR A CA 1
ATOM 652 C C . THR A 1 85 ? 10.536 -4.452 -18.140 1.00 92.00 85 THR A C 1
ATOM 654 O O . THR A 1 85 ? 11.659 -4.657 -18.598 1.00 92.00 85 THR A O 1
ATOM 657 N N . ASP A 1 86 ? 9.745 -5.418 -17.694 1.00 91.12 86 ASP A N 1
ATOM 658 C CA . ASP A 1 86 ? 10.097 -6.836 -17.768 1.00 91.12 86 ASP A CA 1
ATOM 659 C C . ASP A 1 86 ? 8.832 -7.695 -17.920 1.00 91.12 86 ASP A C 1
ATOM 661 O O . ASP A 1 86 ? 7.712 -7.184 -17.977 1.00 91.12 86 ASP A O 1
ATOM 665 N N . THR A 1 87 ? 9.021 -9.006 -18.017 1.00 90.25 87 THR A N 1
ATOM 666 C CA . THR A 1 87 ? 7.952 -9.997 -18.085 1.00 90.25 87 THR A CA 1
ATOM 667 C C . THR A 1 87 ? 7.632 -10.514 -16.691 1.00 90.25 87 THR A C 1
ATOM 669 O O . THR A 1 87 ? 8.490 -11.110 -16.040 1.00 90.25 87 THR A O 1
ATOM 672 N N . PHE A 1 88 ? 6.394 -10.330 -16.227 1.00 89.12 88 PHE A N 1
ATOM 673 C CA . PHE A 1 88 ? 5.955 -10.928 -14.966 1.00 89.12 88 PHE A CA 1
ATOM 674 C C . PHE A 1 88 ? 5.246 -12.247 -15.231 1.00 89.12 88 PHE A C 1
ATOM 676 O O . PHE A 1 88 ? 4.478 -12.387 -16.184 1.00 89.12 88 PHE A O 1
ATOM 683 N N . LEU A 1 89 ? 5.486 -13.204 -14.343 1.00 88.06 89 LEU A N 1
ATOM 684 C CA . LEU A 1 89 ? 4.812 -14.489 -14.332 1.00 88.06 89 LEU A CA 1
ATOM 685 C C . LEU A 1 89 ? 3.772 -14.505 -13.211 1.00 88.06 89 LEU A C 1
ATOM 687 O O . LEU A 1 89 ? 4.121 -14.364 -12.042 1.00 88.06 89 LEU A O 1
ATOM 691 N N . PHE A 1 90 ? 2.514 -14.753 -13.566 1.00 86.06 90 PHE A N 1
ATOM 692 C CA . PHE A 1 90 ? 1.435 -14.988 -12.610 1.00 86.06 90 PHE A CA 1
ATOM 693 C C . PHE A 1 90 ? 0.943 -16.429 -12.723 1.00 86.06 90 PHE A C 1
ATOM 695 O O . PHE A 1 90 ? 0.835 -16.973 -13.821 1.00 86.06 90 PHE A O 1
ATOM 702 N N . ILE A 1 91 ? 0.632 -17.048 -11.584 1.00 82.19 91 ILE A N 1
ATOM 703 C CA . ILE A 1 91 ? 0.035 -18.386 -11.533 1.00 82.19 91 ILE A CA 1
ATOM 704 C C . ILE A 1 91 ? -1.444 -18.224 -11.216 1.00 82.19 91 ILE A C 1
ATOM 706 O O . ILE A 1 91 ? -1.810 -17.697 -10.165 1.00 82.19 91 ILE A O 1
ATOM 710 N N . TYR A 1 92 ? -2.297 -18.685 -12.123 1.00 76.62 92 TYR A N 1
ATOM 711 C CA . TYR A 1 92 ? -3.735 -18.587 -11.935 1.00 76.62 92 TYR A CA 1
ATOM 712 C C . TYR A 1 92 ? -4.206 -19.591 -10.878 1.00 76.62 92 TYR A C 1
ATOM 714 O O . TYR A 1 92 ? -4.019 -20.796 -11.048 1.00 76.62 92 TYR A O 1
ATOM 722 N N . SER A 1 93 ? -4.830 -19.122 -9.794 1.00 70.06 93 SER A N 1
ATOM 723 C CA . SER A 1 93 ? -5.144 -19.976 -8.637 1.00 70.06 93 SER A CA 1
ATOM 724 C C . SER A 1 93 ? -6.060 -21.155 -8.988 1.00 70.06 93 SER A C 1
ATOM 726 O O . SER A 1 93 ? -5.853 -22.260 -8.489 1.00 70.06 93 SER A O 1
ATOM 728 N N . GLN A 1 94 ? -7.024 -20.961 -9.893 1.00 72.19 94 GLN A N 1
ATOM 729 C CA . GLN A 1 94 ? -8.008 -21.996 -10.235 1.00 72.19 94 GLN A CA 1
ATOM 730 C C . GLN A 1 94 ? -7.443 -23.082 -11.161 1.00 72.19 94 GLN A C 1
ATOM 732 O O . GLN A 1 94 ? -7.816 -24.245 -11.054 1.00 72.19 94 GLN A O 1
ATOM 737 N N . THR A 1 95 ? -6.560 -22.714 -12.095 1.00 79.81 95 THR A N 1
ATOM 738 C CA . THR A 1 95 ? -6.050 -23.638 -13.127 1.00 79.81 95 THR A CA 1
ATOM 739 C C . THR A 1 95 ? -4.614 -24.078 -12.872 1.00 79.81 95 THR A C 1
ATOM 741 O O . THR A 1 95 ? -4.138 -24.987 -13.550 1.00 79.81 95 THR A O 1
ATOM 744 N N . GLN A 1 96 ? -3.921 -23.426 -11.932 1.00 82.94 96 GLN A N 1
ATOM 745 C CA . GLN A 1 96 ? -2.488 -23.568 -11.666 1.00 82.94 96 GLN A CA 1
ATOM 746 C C . GLN A 1 96 ? -1.615 -23.337 -12.911 1.00 82.94 96 GLN A C 1
ATOM 748 O O . GLN A 1 96 ? -0.466 -23.774 -12.971 1.00 82.94 96 GLN A O 1
ATOM 753 N N . LYS A 1 97 ? -2.152 -22.649 -13.929 1.00 84.75 97 LYS A N 1
ATOM 754 C CA . LYS A 1 97 ? -1.431 -22.369 -15.170 1.00 84.75 97 LYS A CA 1
ATOM 755 C C . LYS A 1 97 ? -0.630 -21.070 -15.049 1.00 84.75 97 LYS A C 1
ATOM 757 O O . LYS A 1 97 ? -1.174 -20.079 -14.555 1.00 84.75 97 LYS A O 1
ATOM 762 N N . PRO A 1 98 ? 0.633 -21.064 -15.514 1.00 87.06 98 PRO A N 1
ATOM 763 C CA . PRO A 1 98 ? 1.423 -19.849 -15.626 1.00 87.06 98 PRO A CA 1
ATOM 764 C C . PRO A 1 98 ? 0.933 -18.984 -16.793 1.00 87.06 98 PRO A C 1
ATOM 766 O O . PRO A 1 98 ? 0.710 -19.491 -17.893 1.00 87.06 98 PRO A O 1
ATOM 769 N N . THR A 1 99 ? 0.841 -17.678 -16.561 1.00 88.31 99 THR A N 1
ATOM 770 C CA . THR A 1 99 ? 0.589 -16.657 -17.582 1.00 88.31 99 THR A CA 1
ATOM 771 C C . THR A 1 99 ? 1.675 -15.595 -17.501 1.00 88.31 99 THR A C 1
ATOM 773 O O . THR A 1 99 ? 2.022 -15.132 -16.413 1.00 88.31 99 THR A O 1
ATOM 776 N N . PHE A 1 100 ? 2.203 -15.209 -18.659 1.00 89.62 100 PHE A N 1
ATOM 777 C CA . PHE A 1 100 ? 3.237 -14.189 -18.785 1.00 89.62 100 PHE A CA 1
ATOM 778 C C . PHE A 1 100 ? 2.619 -12.864 -19.222 1.00 89.62 100 PHE A C 1
ATOM 780 O O . PHE A 1 100 ? 1.800 -12.830 -20.140 1.00 89.62 100 PHE A O 1
ATOM 787 N N . PHE A 1 101 ? 3.031 -11.786 -18.568 1.00 89.81 101 PHE A N 1
ATOM 788 C CA . PHE A 1 101 ? 2.656 -10.421 -18.907 1.00 89.81 101 PHE A CA 1
ATOM 789 C C . PHE A 1 101 ? 3.923 -9.652 -19.248 1.00 89.81 101 PHE A C 1
ATOM 791 O O . PHE A 1 101 ? 4.742 -9.377 -18.373 1.00 89.81 101 PHE A O 1
ATOM 798 N N . GLU A 1 102 ? 4.097 -9.369 -20.532 1.00 92.19 102 GLU A N 1
ATOM 799 C CA . GLU A 1 102 ? 5.275 -8.695 -21.071 1.00 92.19 102 GLU A CA 1
ATOM 800 C C . GLU A 1 102 ? 5.183 -7.173 -20.914 1.00 92.19 102 GLU A C 1
ATOM 802 O O . GLU A 1 102 ? 4.103 -6.606 -20.737 1.00 92.19 102 GLU A O 1
ATOM 807 N N . ASP A 1 103 ? 6.341 -6.516 -20.994 1.00 90.44 103 ASP A N 1
ATOM 808 C CA . ASP A 1 103 ? 6.495 -5.061 -20.952 1.00 90.44 103 ASP A CA 1
ATOM 809 C C . ASP A 1 103 ? 5.814 -4.378 -19.740 1.00 90.44 103 ASP A C 1
ATOM 811 O O . ASP A 1 103 ? 5.405 -3.214 -19.814 1.00 90.44 103 ASP A O 1
ATOM 815 N N . LEU A 1 104 ? 5.729 -5.062 -18.594 1.00 91.00 104 LEU A N 1
ATOM 816 C CA . LEU A 1 104 ? 5.208 -4.486 -17.355 1.00 91.00 104 LEU A CA 1
ATOM 817 C C . LEU A 1 104 ? 6.216 -3.518 -16.746 1.00 91.00 104 LEU A C 1
ATOM 819 O O . LEU A 1 104 ? 7.370 -3.874 -16.517 1.00 91.00 104 LEU A O 1
ATOM 823 N N . ALA A 1 105 ? 5.771 -2.291 -16.474 1.00 91.75 105 ALA A N 1
ATOM 824 C CA . ALA A 1 105 ? 6.614 -1.233 -15.934 1.00 91.75 105 ALA A CA 1
ATOM 825 C C . ALA A 1 105 ? 6.786 -1.348 -14.413 1.00 91.75 105 ALA A C 1
ATOM 827 O O . ALA A 1 105 ? 5.805 -1.477 -13.682 1.00 91.75 105 ALA A O 1
ATOM 828 N N . PHE A 1 106 ? 8.025 -1.229 -13.938 1.00 92.00 106 PHE A N 1
ATOM 829 C CA . PHE A 1 106 ? 8.349 -1.191 -12.512 1.00 92.00 106 PHE A CA 1
ATOM 830 C C . PHE A 1 106 ? 9.646 -0.412 -12.247 1.00 92.00 106 PHE A C 1
ATOM 832 O O . PHE A 1 106 ? 10.466 -0.175 -13.141 1.00 92.00 106 PHE A O 1
ATOM 839 N N . GLY A 1 107 ? 9.821 0.007 -10.996 1.00 91.88 107 GLY A N 1
ATOM 840 C CA . GLY A 1 107 ? 10.990 0.732 -10.517 1.00 91.88 107 GLY A CA 1
ATOM 841 C C . GLY A 1 107 ? 12.096 -0.178 -9.979 1.00 91.88 107 GLY A C 1
ATOM 842 O O . GLY A 1 107 ? 11.841 -1.093 -9.195 1.00 91.88 107 GLY A O 1
ATOM 843 N N . CYS A 1 108 ? 13.341 0.115 -10.351 1.00 92.19 108 CYS A N 1
ATOM 844 C CA . CYS A 1 108 ? 14.534 -0.486 -9.756 1.00 92.19 108 CYS A CA 1
ATOM 845 C C . CYS A 1 108 ? 15.060 0.414 -8.632 1.00 92.19 108 CYS A C 1
ATOM 847 O O . CYS A 1 108 ? 15.665 1.451 -8.900 1.00 92.19 108 CYS A O 1
ATOM 849 N N . GLY A 1 109 ? 14.809 0.052 -7.378 1.00 92.62 109 GLY A N 1
ATOM 850 C CA . GLY A 1 109 ? 15.167 0.846 -6.207 1.00 92.62 109 GLY A CA 1
ATOM 851 C C . GLY A 1 109 ? 16.646 0.761 -5.884 1.00 92.62 109 GLY A C 1
ATOM 852 O O . GLY A 1 109 ? 17.075 -0.166 -5.197 1.00 92.62 109 GLY A O 1
ATOM 853 N N . VAL A 1 110 ? 17.401 1.755 -6.349 1.00 93.50 110 VAL A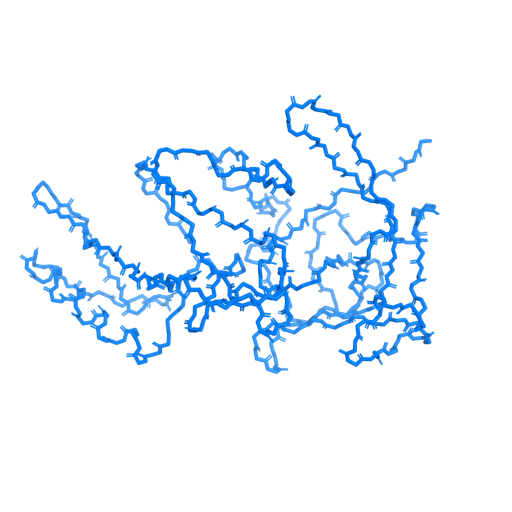 N 1
ATOM 854 C CA . VAL A 1 110 ? 18.841 1.906 -6.087 1.00 93.50 110 VAL A CA 1
ATOM 855 C C . VAL A 1 110 ? 19.138 2.937 -4.996 1.00 93.50 110 VAL A C 1
ATOM 857 O O . VAL A 1 110 ? 20.254 3.011 -4.512 1.00 93.50 110 VAL A O 1
ATOM 860 N N . GLU A 1 111 ? 18.157 3.726 -4.570 1.00 94.38 111 GLU A N 1
ATOM 861 C CA . GLU A 1 111 ? 18.309 4.675 -3.465 1.00 94.38 111 GLU A CA 1
ATOM 862 C C . GLU A 1 111 ? 17.107 4.545 -2.526 1.00 94.38 111 GLU A C 1
ATOM 864 O O . GLU A 1 111 ? 16.034 5.089 -2.804 1.00 94.38 111 GLU A O 1
ATOM 869 N N . ASN A 1 112 ? 17.285 3.836 -1.409 1.00 92.75 112 ASN A N 1
ATOM 870 C CA . ASN A 1 112 ? 16.224 3.523 -0.452 1.00 92.75 112 ASN A CA 1
ATOM 871 C C . ASN A 1 112 ? 16.569 4.085 0.931 1.00 92.75 112 ASN A C 1
ATOM 873 O O . ASN A 1 112 ? 17.365 3.524 1.680 1.00 92.75 112 ASN A O 1
ATOM 877 N N . LYS A 1 113 ? 15.966 5.223 1.278 1.00 92.44 113 LYS A N 1
ATOM 878 C CA . LYS A 1 113 ? 16.240 5.961 2.521 1.00 92.44 113 LYS A CA 1
ATOM 879 C C . LYS A 1 113 ? 15.119 5.753 3.520 1.00 92.44 113 LYS A C 1
ATOM 881 O O . LYS A 1 113 ? 13.953 5.909 3.165 1.00 92.44 113 LYS A O 1
ATOM 886 N N . ASN A 1 114 ? 15.485 5.479 4.772 1.00 87.50 114 ASN A N 1
ATOM 887 C CA . ASN A 1 114 ? 14.564 5.358 5.907 1.00 87.50 114 ASN A CA 1
ATOM 888 C C . ASN A 1 114 ? 13.434 4.332 5.692 1.00 87.50 114 ASN A C 1
ATOM 890 O O . ASN A 1 114 ? 12.385 4.448 6.316 1.00 87.50 114 ASN A O 1
ATOM 894 N N . ILE A 1 115 ? 13.624 3.348 4.807 1.00 83.75 115 ILE A N 1
ATOM 895 C CA . ILE A 1 115 ? 12.660 2.264 4.605 1.00 83.75 115 ILE A CA 1
ATOM 896 C C . ILE A 1 115 ? 12.877 1.237 5.708 1.00 83.75 115 ILE A C 1
ATOM 898 O O . ILE A 1 115 ? 13.959 0.664 5.828 1.00 83.75 115 ILE A O 1
ATOM 902 N N . MET A 1 116 ? 11.844 1.025 6.515 1.00 72.94 116 MET A N 1
ATOM 903 C CA . MET A 1 116 ? 11.842 0.042 7.586 1.00 72.94 116 MET A CA 1
ATOM 904 C C . MET A 1 116 ? 10.590 -0.808 7.456 1.00 72.94 116 MET A C 1
ATOM 906 O O . MET A 1 116 ? 9.478 -0.286 7.440 1.00 72.94 116 MET A O 1
ATOM 910 N N . PHE A 1 117 ? 10.790 -2.115 7.395 1.00 70.06 117 PHE A N 1
ATOM 911 C CA . PHE A 1 117 ? 9.731 -3.098 7.552 1.00 70.06 117 PHE A CA 1
ATOM 912 C C . PHE A 1 117 ? 9.910 -3.710 8.945 1.00 70.06 117 PHE A C 1
ATOM 914 O O . PHE A 1 117 ? 11.045 -3.963 9.362 1.00 70.06 117 PHE A O 1
ATOM 921 N N . ARG A 1 118 ? 8.820 -3.841 9.714 1.00 55.56 118 ARG A N 1
ATOM 922 C CA . ARG A 1 118 ? 8.873 -4.392 11.079 1.00 55.56 118 ARG A CA 1
ATOM 923 C C . ARG A 1 118 ? 9.478 -5.809 11.010 1.00 55.56 118 ARG A C 1
ATOM 925 O O . ARG A 1 118 ? 9.176 -6.553 10.084 1.00 55.56 118 ARG A O 1
ATOM 932 N N . ASP A 1 119 ? 10.361 -6.125 11.959 1.00 50.06 119 ASP A N 1
ATOM 933 C CA . ASP A 1 119 ? 11.120 -7.385 12.100 1.00 50.06 119 ASP A CA 1
ATOM 934 C C . ASP A 1 119 ? 12.205 -7.708 11.050 1.00 50.06 119 ASP A C 1
ATOM 936 O O . ASP A 1 119 ? 12.443 -8.865 10.707 1.00 50.06 119 ASP A O 1
ATOM 940 N N . ASN A 1 120 ? 12.988 -6.704 10.640 1.00 44.16 120 ASN A N 1
ATOM 941 C CA . ASN A 1 120 ? 14.238 -6.914 9.894 1.00 44.16 120 ASN A CA 1
ATOM 942 C C . ASN A 1 120 ? 15.463 -7.264 10.771 1.00 44.16 120 ASN A C 1
ATOM 944 O O . ASN A 1 120 ? 16.567 -6.794 10.516 1.00 44.16 120 ASN A O 1
ATOM 948 N N . THR A 1 121 ? 15.301 -8.068 11.826 1.00 37.50 121 THR A N 1
ATOM 949 C CA . THR A 1 121 ? 16.449 -8.614 12.572 1.00 37.50 121 THR A CA 1
ATOM 950 C C . THR A 1 121 ? 16.404 -10.140 12.594 1.00 37.50 121 THR A C 1
ATOM 952 O O . THR A 1 121 ? 15.844 -10.774 13.487 1.00 37.50 121 THR A O 1
ATOM 955 N N . GLY A 1 122 ? 17.047 -10.744 11.593 1.00 37.75 122 GLY A N 1
ATOM 956 C CA . GLY A 1 122 ? 17.441 -12.151 11.609 1.00 37.75 122 GLY A CA 1
ATOM 957 C C . GLY A 1 122 ? 16.911 -12.997 10.439 1.00 37.75 122 GLY A C 1
ATOM 958 O O . GLY A 1 122 ? 15.831 -12.746 9.904 1.00 37.75 122 GLY A O 1
ATOM 959 N N . PRO A 1 123 ? 17.638 -14.068 10.066 1.00 36.78 123 PRO A N 1
ATOM 960 C CA . PRO A 1 123 ? 17.397 -14.849 8.844 1.00 36.78 123 PRO A CA 1
ATOM 961 C C . PRO A 1 123 ? 16.040 -15.584 8.786 1.00 36.78 123 PRO A C 1
ATOM 963 O O . PRO A 1 123 ? 15.615 -16.034 7.714 1.00 36.78 123 PRO A O 1
ATOM 966 N N . GLU A 1 124 ? 15.325 -15.690 9.908 1.00 42.22 124 GLU A N 1
ATOM 967 C CA . GLU A 1 124 ? 14.120 -16.518 10.037 1.00 42.22 124 GLU A CA 1
ATOM 968 C C . GLU A 1 124 ? 12.793 -15.742 10.094 1.00 42.22 124 GLU A C 1
ATOM 970 O O . GLU A 1 124 ? 11.746 -16.358 9.915 1.00 42.22 124 GLU A O 1
ATOM 975 N N . LYS A 1 125 ? 12.794 -14.410 10.266 1.00 44.09 125 LYS A N 1
ATOM 976 C CA . LYS A 1 125 ? 11.566 -13.662 10.618 1.00 44.09 125 LYS A CA 1
ATOM 977 C C . LYS A 1 125 ? 10.908 -12.839 9.505 1.00 44.09 125 LYS A C 1
ATOM 979 O O . LYS A 1 125 ? 9.789 -12.384 9.680 1.00 44.09 125 LYS A O 1
ATOM 984 N N . HIS A 1 126 ? 11.511 -12.742 8.321 1.00 44.31 126 HIS A N 1
ATOM 985 C CA . HIS A 1 126 ? 10.946 -11.985 7.185 1.00 44.31 126 HIS A CA 1
ATOM 986 C C . HIS A 1 126 ? 9.810 -12.682 6.425 1.00 44.31 126 HIS A C 1
ATOM 988 O O . HIS A 1 126 ? 9.463 -12.285 5.311 1.00 44.31 126 HIS A O 1
ATOM 994 N N . ASN A 1 127 ? 9.243 -13.752 6.973 1.00 41.12 127 ASN A N 1
ATOM 995 C CA . ASN A 1 127 ? 8.001 -14.241 6.417 1.00 41.12 127 ASN A CA 1
ATOM 996 C C . ASN A 1 127 ? 6.904 -13.306 6.933 1.00 41.12 127 ASN A C 1
ATOM 998 O O . ASN A 1 127 ? 6.494 -13.437 8.078 1.00 41.12 127 ASN A O 1
ATOM 1002 N N . PHE A 1 128 ? 6.334 -12.476 6.058 1.00 49.16 128 PHE A N 1
ATOM 1003 C CA . PHE A 1 128 ? 4.985 -11.899 6.225 1.00 49.16 128 PHE A CA 1
ATOM 1004 C C . PHE A 1 128 ? 3.882 -12.982 6.326 1.00 49.16 128 PHE A C 1
ATOM 1006 O O . PHE A 1 128 ? 2.710 -12.733 6.066 1.00 49.16 128 PHE A O 1
ATOM 1013 N N . LYS A 1 129 ? 4.254 -14.225 6.650 1.00 43.69 129 LYS A N 1
ATOM 1014 C CA . LYS A 1 129 ? 3.341 -15.278 7.041 1.00 43.69 129 LYS A CA 1
ATOM 1015 C C . LYS A 1 129 ? 3.221 -15.180 8.543 1.00 43.69 129 LYS A C 1
ATOM 1017 O O . LYS A 1 129 ? 4.112 -15.636 9.260 1.00 43.69 129 LYS A O 1
ATOM 1022 N N . GLU A 1 130 ? 2.105 -14.636 9.001 1.00 50.25 130 GLU A N 1
ATOM 1023 C CA . GLU A 1 130 ? 1.644 -14.994 10.329 1.00 50.25 130 GLU A CA 1
ATOM 1024 C C . GLU A 1 130 ? 1.629 -16.526 10.424 1.00 50.25 130 GLU A C 1
ATOM 1026 O O . GLU A 1 130 ? 1.053 -17.197 9.550 1.00 50.25 130 GLU A O 1
ATOM 1031 N N . PRO A 1 131 ? 2.321 -17.114 11.414 1.00 44.06 131 PRO A N 1
ATOM 1032 C CA . PRO A 1 131 ? 2.254 -18.544 11.613 1.00 44.06 131 PRO A CA 1
ATOM 1033 C C . PRO A 1 131 ? 0.782 -18.870 11.874 1.00 44.06 131 PRO A C 1
ATOM 1035 O O . PRO A 1 131 ? 0.208 -18.376 12.837 1.00 44.06 131 PRO A O 1
ATOM 1038 N N . ASN A 1 132 ? 0.193 -19.691 10.998 1.00 51.88 132 ASN A N 1
ATOM 1039 C CA . ASN A 1 132 ? -1.168 -20.251 11.062 1.00 51.88 132 ASN A CA 1
ATOM 1040 C C . ASN A 1 132 ? -2.295 -19.572 10.247 1.00 51.88 132 ASN A C 1
ATOM 1042 O O . ASN A 1 132 ? -3.381 -20.143 10.206 1.00 51.88 132 ASN A O 1
ATOM 1046 N N . LEU A 1 133 ? -2.081 -18.467 9.517 1.00 54.88 133 LEU A N 1
ATOM 1047 C CA . LEU A 1 133 ? -3.162 -17.798 8.748 1.00 54.88 133 LEU A CA 1
ATOM 1048 C C . LEU A 1 133 ? -3.295 -18.194 7.263 1.00 54.88 133 LEU A C 1
ATOM 1050 O O . LEU A 1 133 ? -3.794 -17.420 6.449 1.00 54.88 133 LEU A O 1
ATOM 1054 N N . GLY A 1 134 ? -2.884 -19.407 6.875 1.00 60.25 134 GLY A N 1
ATOM 1055 C CA . GLY A 1 134 ? -3.005 -19.857 5.479 1.00 60.25 134 GLY A CA 1
ATOM 1056 C C . GLY A 1 134 ? -2.379 -18.874 4.471 1.00 60.25 134 GLY A C 1
ATOM 1057 O O . GLY A 1 134 ? -1.524 -18.065 4.815 1.00 60.25 134 GLY A O 1
ATOM 1058 N N . GLY A 1 135 ? -2.752 -18.968 3.197 1.00 66.69 135 GLY A N 1
ATOM 1059 C CA . GLY A 1 135 ? -2.422 -17.952 2.195 1.00 66.69 135 GLY A CA 1
ATOM 1060 C C . GLY A 1 135 ? -3.702 -17.306 1.678 1.00 66.69 135 GLY A C 1
ATOM 1061 O O . GLY A 1 135 ? -4.635 -18.021 1.319 1.00 66.69 135 GLY A O 1
ATOM 1062 N N . SER A 1 136 ? -3.738 -15.976 1.611 1.00 74.56 136 SER A N 1
ATOM 1063 C CA . SER A 1 136 ? -4.828 -15.222 0.975 1.00 74.56 136 SER A CA 1
ATOM 1064 C C . SER A 1 136 ? -4.521 -14.960 -0.502 1.00 74.56 136 SER A C 1
ATOM 1066 O O . SER A 1 136 ? -3.361 -14.952 -0.912 1.00 74.56 136 SER A O 1
ATOM 1068 N N . THR A 1 137 ? -5.557 -14.763 -1.322 1.00 75.56 137 THR A N 1
ATOM 1069 C CA . THR A 1 137 ? -5.423 -14.563 -2.777 1.00 75.56 137 THR A CA 1
ATOM 1070 C C . THR A 1 137 ? -6.013 -13.223 -3.200 1.00 75.56 137 THR A C 1
ATOM 1072 O O . THR A 1 137 ? -7.120 -12.880 -2.792 1.00 75.56 137 THR A O 1
ATOM 1075 N N . MET A 1 138 ? -5.289 -12.495 -4.053 1.00 78.50 138 MET A N 1
ATOM 1076 C CA . MET A 1 138 ? -5.799 -11.330 -4.776 1.00 78.50 138 MET A CA 1
ATOM 1077 C C . MET A 1 138 ? -6.213 -11.747 -6.187 1.00 78.50 138 MET A C 1
ATOM 1079 O O . MET A 1 138 ? -5.449 -12.407 -6.890 1.00 78.50 138 MET A O 1
ATOM 1083 N N . TYR A 1 139 ? -7.413 -11.343 -6.593 1.00 78.25 139 TYR A N 1
ATOM 1084 C CA . TYR A 1 139 ? -7.946 -11.572 -7.932 1.00 78.25 139 TYR A CA 1
ATOM 1085 C C . TYR A 1 139 ? -7.950 -10.255 -8.712 1.00 78.25 139 TYR A C 1
ATOM 1087 O O . TYR A 1 139 ? -8.241 -9.204 -8.143 1.00 78.25 139 TYR A O 1
ATOM 1095 N N . PHE A 1 140 ? -7.642 -10.315 -10.008 1.00 77.19 140 PHE A N 1
ATOM 1096 C CA . PHE A 1 140 ? -7.626 -9.163 -10.914 1.00 77.19 140 PHE A CA 1
ATOM 1097 C C . PHE A 1 140 ? -8.649 -9.356 -12.039 1.00 77.19 140 PHE A C 1
ATOM 1099 O O . PHE A 1 140 ? -8.944 -10.485 -12.425 1.00 77.19 140 PHE A O 1
ATOM 1106 N N . GLY A 1 141 ? -9.157 -8.252 -12.594 1.00 76.50 141 GLY A N 1
ATOM 1107 C CA . GLY A 1 141 ? -10.057 -8.276 -13.752 1.00 76.50 141 GLY A CA 1
ATOM 1108 C C . GLY A 1 141 ? -11.393 -8.969 -13.472 1.00 76.50 141 GLY A C 1
ATOM 1109 O O . GLY A 1 141 ? -11.948 -8.846 -12.382 1.00 76.50 141 GLY A O 1
ATOM 1110 N N . ASP A 1 142 ? -11.896 -9.714 -14.456 1.00 73.56 142 ASP A N 1
ATOM 1111 C CA . ASP A 1 142 ? -13.202 -10.389 -14.395 1.00 73.56 142 ASP A CA 1
ATOM 1112 C C . ASP A 1 142 ? -13.298 -11.474 -13.319 1.00 73.56 142 ASP A C 1
ATOM 1114 O O . ASP A 1 142 ? -14.405 -11.926 -13.019 1.00 73.56 142 ASP A O 1
ATOM 1118 N N . ASP A 1 143 ? -12.164 -11.888 -12.749 1.00 70.12 143 ASP A N 1
ATOM 1119 C CA . ASP A 1 143 ? -12.081 -12.859 -11.659 1.00 70.12 143 ASP A CA 1
ATOM 1120 C C . ASP A 1 143 ? -12.155 -12.204 -10.280 1.00 70.12 143 ASP A C 1
ATOM 1122 O O . ASP A 1 143 ? -12.430 -12.887 -9.294 1.00 70.12 143 ASP A O 1
ATOM 1126 N N . ALA A 1 144 ? -12.007 -10.876 -10.197 1.00 72.69 144 ALA A N 1
ATOM 1127 C CA . ALA A 1 144 ? -12.296 -10.084 -9.001 1.00 72.69 144 ALA A CA 1
ATOM 1128 C C . ALA A 1 144 ? -13.815 -9.966 -8.756 1.00 72.69 144 ALA A C 1
ATOM 1130 O O . ALA A 1 144 ? -14.338 -8.906 -8.402 1.00 72.69 144 ALA A O 1
ATOM 1131 N N . ARG A 1 145 ? -14.556 -11.060 -8.979 1.00 67.06 145 ARG A N 1
ATOM 1132 C CA . ARG A 1 145 ? -15.999 -11.099 -8.777 1.00 67.06 145 ARG A CA 1
ATOM 1133 C C . ARG A 1 145 ? -16.284 -11.035 -7.300 1.00 67.06 145 ARG A C 1
ATOM 1135 O O . ARG A 1 145 ? -15.836 -11.860 -6.508 1.00 67.06 145 ARG A O 1
ATOM 1142 N N . ILE A 1 146 ? -17.123 -10.077 -6.962 1.00 65.12 146 ILE A N 1
ATOM 1143 C CA . ILE A 1 146 ? -17.775 -10.039 -5.677 1.00 65.12 146 ILE A CA 1
ATOM 1144 C C . ILE A 1 146 ? -18.742 -11.228 -5.606 1.00 65.12 146 ILE A C 1
ATOM 1146 O O . ILE A 1 146 ? -19.785 -11.224 -6.258 1.00 65.12 146 ILE A O 1
ATOM 1150 N N . VAL A 1 147 ? -18.402 -12.251 -4.827 1.00 66.75 147 VAL A N 1
ATOM 1151 C CA . VAL A 1 147 ? -19.275 -13.401 -4.568 1.00 66.75 147 VAL A CA 1
ATOM 1152 C C . VAL A 1 147 ? -19.614 -13.471 -3.086 1.00 66.75 147 VAL A C 1
ATOM 1154 O O . VAL A 1 147 ? -18.733 -13.503 -2.232 1.00 66.75 147 VAL A O 1
ATOM 1157 N N . GLY A 1 148 ? -20.909 -13.483 -2.779 1.00 69.75 148 GLY A N 1
ATOM 1158 C CA . GLY A 1 148 ? -21.420 -13.630 -1.420 1.00 69.75 148 GLY A CA 1
ATOM 1159 C C . GLY A 1 148 ? -22.741 -12.885 -1.219 1.00 69.75 148 GLY A C 1
ATOM 1160 O O . GLY A 1 148 ? -22.946 -11.833 -1.821 1.00 69.75 148 GLY A O 1
ATOM 1161 N N . PRO A 1 149 ? -23.643 -13.395 -0.365 1.00 72.06 149 PRO A N 1
ATOM 1162 C CA . PRO A 1 149 ? -24.977 -12.817 -0.183 1.00 72.06 149 PRO A CA 1
ATOM 1163 C C . PRO A 1 149 ? -24.974 -11.436 0.492 1.00 72.06 149 PRO A C 1
ATOM 1165 O O . PRO A 1 149 ? -25.976 -10.734 0.437 1.00 72.06 149 PRO A O 1
ATOM 1168 N N . ASN A 1 150 ? -23.861 -11.043 1.120 1.00 77.69 150 ASN A N 1
ATOM 1169 C CA . ASN A 1 150 ? -23.781 -9.863 1.986 1.00 77.69 150 ASN A CA 1
ATOM 1170 C C . ASN A 1 150 ? -22.855 -8.766 1.453 1.00 77.69 150 ASN A C 1
ATOM 1172 O O . ASN A 1 150 ? -22.479 -7.870 2.209 1.00 77.69 150 ASN A O 1
ATOM 1176 N N . VAL A 1 151 ? -22.440 -8.834 0.187 1.00 71.69 151 VAL A N 1
ATOM 1177 C CA . VAL A 1 151 ? -21.502 -7.837 -0.326 1.00 71.69 151 VAL A CA 1
ATOM 1178 C C . VAL A 1 151 ? -22.233 -6.603 -0.830 1.00 71.69 151 VAL A C 1
ATOM 1180 O O . VAL A 1 151 ? -23.234 -6.691 -1.538 1.00 71.69 151 VAL A O 1
ATOM 1183 N N . GLN A 1 152 ? -21.701 -5.440 -0.465 1.00 70.75 152 GLN A N 1
ATOM 1184 C CA . GLN A 1 152 ? -22.196 -4.139 -0.887 1.00 70.75 152 GLN A CA 1
ATOM 1185 C C . GLN A 1 152 ? -21.118 -3.434 -1.703 1.00 70.75 152 GLN A C 1
ATOM 1187 O O . GLN A 1 152 ? -19.945 -3.432 -1.328 1.00 70.75 152 GLN A O 1
ATOM 1192 N N . GLN A 1 153 ? -21.517 -2.831 -2.819 1.00 71.25 153 GLN A N 1
ATOM 1193 C CA . GLN A 1 153 ? -20.621 -2.066 -3.674 1.00 71.25 153 GLN A CA 1
ATOM 1194 C C . GLN A 1 153 ? -20.783 -0.577 -3.383 1.00 71.25 153 GLN A C 1
ATOM 1196 O O . GLN A 1 153 ? -21.893 -0.050 -3.389 1.00 71.25 153 GLN A O 1
ATOM 1201 N N . ILE A 1 154 ? -19.662 0.109 -3.176 1.00 67.12 154 ILE A N 1
ATOM 1202 C CA . ILE A 1 154 ? -19.627 1.557 -2.981 1.00 67.12 154 ILE A CA 1
ATOM 1203 C C . ILE A 1 154 ? -18.829 2.151 -4.137 1.00 67.12 154 ILE A C 1
ATOM 1205 O O . ILE A 1 154 ? -17.709 1.723 -4.416 1.00 67.12 154 ILE A O 1
ATOM 1209 N N . ALA A 1 155 ? -19.414 3.124 -4.835 1.00 65.56 155 ALA A N 1
ATOM 1210 C CA . ALA A 1 155 ? -18.739 3.792 -5.938 1.00 65.56 155 ALA A CA 1
ATOM 1211 C C . ALA A 1 155 ? -17.554 4.619 -5.418 1.00 65.56 155 ALA A C 1
ATOM 1213 O O . ALA A 1 155 ? -17.708 5.442 -4.515 1.00 65.56 155 ALA A O 1
ATOM 1214 N N . MET A 1 156 ? -16.383 4.424 -6.020 1.00 61.16 156 MET A N 1
ATOM 1215 C CA . MET A 1 156 ? -15.197 5.233 -5.745 1.00 61.16 156 MET A CA 1
ATOM 1216 C C . MET A 1 156 ? -15.140 6.437 -6.681 1.00 61.16 156 MET A C 1
ATOM 1218 O O . MET A 1 156 ? -15.590 6.372 -7.827 1.00 61.16 156 MET A O 1
ATOM 1222 N N . ASN A 1 157 ? -14.580 7.548 -6.199 1.00 58.19 157 ASN A N 1
ATOM 1223 C CA . ASN A 1 157 ? -14.437 8.766 -6.990 1.00 58.19 157 ASN A CA 1
ATOM 1224 C C . ASN A 1 157 ? -12.977 8.956 -7.412 1.00 58.19 157 ASN A C 1
ATOM 1226 O O . ASN A 1 157 ? -12.158 9.461 -6.648 1.00 58.19 157 ASN A O 1
ATOM 1230 N N . THR A 1 158 ? -12.653 8.608 -8.654 1.00 54.12 158 THR A N 1
ATOM 1231 C CA . THR A 1 158 ? -11.304 8.752 -9.216 1.00 54.12 158 THR A CA 1
ATOM 1232 C C . THR A 1 158 ? -11.093 10.151 -9.805 1.00 54.12 158 THR A C 1
ATOM 1234 O O . THR A 1 158 ? -10.872 10.314 -11.004 1.00 54.12 158 THR A O 1
ATOM 1237 N N . LYS A 1 159 ? -11.200 11.203 -8.987 1.00 48.94 159 LYS A N 1
ATOM 1238 C CA . LYS A 1 159 ? -10.929 12.580 -9.452 1.00 48.94 159 LYS A CA 1
ATOM 1239 C C . LYS A 1 159 ? -9.438 12.912 -9.539 1.00 48.94 159 LYS A C 1
ATOM 1241 O O . LYS A 1 159 ? -9.071 13.859 -10.229 1.00 48.94 159 LYS A O 1
ATOM 1246 N N . ILE A 1 160 ? -8.581 12.153 -8.858 1.00 44.00 160 ILE A N 1
ATOM 1247 C CA . ILE A 1 160 ? -7.125 12.320 -8.857 1.00 44.00 160 ILE A CA 1
ATOM 1248 C C . ILE A 1 160 ? -6.523 10.910 -8.933 1.00 44.00 160 ILE A C 1
ATOM 1250 O O . ILE A 1 160 ? -7.034 10.000 -8.294 1.00 44.00 160 ILE A O 1
ATOM 1254 N N . LYS A 1 161 ? -5.522 10.731 -9.802 1.00 43.38 161 LYS A N 1
ATOM 1255 C CA . LYS A 1 161 ? -4.856 9.473 -10.199 1.00 43.38 161 LYS A CA 1
ATOM 1256 C C . LYS A 1 161 ? -4.858 8.355 -9.140 1.00 43.38 161 LYS A C 1
ATOM 1258 O O . LYS A 1 161 ? -4.475 8.615 -8.012 1.00 43.38 161 LYS A O 1
ATOM 1263 N N . TYR A 1 162 ? -5.232 7.145 -9.569 1.00 44.84 162 TYR A N 1
ATOM 1264 C CA . TYR A 1 162 ? -4.923 5.793 -9.051 1.00 44.84 162 TYR A CA 1
ATOM 1265 C C . TYR A 1 162 ? -4.934 5.478 -7.541 1.00 44.84 162 TYR A C 1
ATOM 1267 O O . TYR A 1 162 ? -4.691 4.327 -7.197 1.00 44.84 162 TYR A O 1
ATOM 1275 N N . HIS A 1 163 ? -5.284 6.397 -6.643 1.00 45.00 163 HIS A N 1
ATOM 1276 C CA . HIS A 1 163 ? -5.528 6.054 -5.242 1.00 45.00 163 HIS A CA 1
ATOM 1277 C C . HIS A 1 163 ? -7.020 5.781 -5.007 1.00 45.00 163 HIS A C 1
ATOM 1279 O O . HIS A 1 163 ? -7.894 6.394 -5.630 1.00 45.00 163 HIS A O 1
ATOM 1285 N N . LEU A 1 164 ? -7.319 4.853 -4.098 1.00 48.12 164 LEU A N 1
ATOM 1286 C CA . LEU A 1 164 ? -8.680 4.505 -3.687 1.00 48.12 164 LEU A CA 1
ATOM 1287 C C . LEU A 1 164 ? -9.274 5.644 -2.846 1.00 48.12 164 LEU A C 1
ATOM 1289 O O . LEU A 1 164 ? -9.236 5.622 -1.617 1.00 48.12 164 LEU A O 1
ATOM 1293 N N . TYR A 1 165 ? -9.775 6.678 -3.522 1.00 45.16 165 TYR A N 1
ATOM 1294 C CA . TYR A 1 165 ? -10.387 7.838 -2.887 1.00 45.16 165 TYR A CA 1
ATOM 1295 C C . TYR A 1 165 ? -11.895 7.639 -2.690 1.00 45.16 165 TYR A C 1
ATOM 1297 O O . TYR A 1 165 ? -12.675 7.564 -3.648 1.00 45.16 165 TYR A O 1
ATOM 1305 N N . PHE A 1 166 ? -12.320 7.731 -1.433 1.00 53.03 166 PHE A N 1
ATOM 1306 C CA . PHE A 1 166 ? -13.568 8.406 -1.089 1.00 53.03 166 PHE A CA 1
ATOM 1307 C C . PHE A 1 166 ? -13.191 9.806 -0.599 1.00 53.03 166 PHE A C 1
ATOM 1309 O O . PHE A 1 166 ? -12.121 9.994 -0.020 1.00 53.03 166 PHE A O 1
ATOM 1316 N N . THR A 1 167 ? -14.025 10.824 -0.796 1.00 58.47 167 THR A N 1
ATOM 1317 C CA . THR A 1 167 ? -13.774 12.125 -0.154 1.00 58.47 167 THR A CA 1
ATOM 1318 C C . THR A 1 167 ? -13.743 11.940 1.370 1.00 58.47 167 THR A C 1
ATOM 1320 O O . THR A 1 167 ? -14.796 11.826 1.990 1.00 58.47 167 THR A O 1
ATOM 1323 N N . GLY A 1 168 ? -12.540 11.878 1.956 1.00 68.75 168 GLY A N 1
ATOM 1324 C CA . GLY A 1 168 ? -12.309 11.718 3.396 1.00 68.75 168 GLY A CA 1
ATOM 1325 C C . GLY A 1 168 ? -11.915 10.317 3.898 1.00 68.75 168 GLY A C 1
ATOM 1326 O O . GLY A 1 168 ? -11.653 10.209 5.092 1.00 68.75 168 GLY A O 1
ATOM 1327 N N . PHE A 1 169 ? -11.835 9.279 3.048 1.00 75.75 169 PHE A N 1
ATOM 1328 C CA . PHE A 1 169 ? -11.422 7.918 3.451 1.00 75.75 169 PHE A CA 1
ATOM 1329 C C . PHE A 1 169 ? -10.481 7.264 2.431 1.00 75.75 169 PHE A C 1
ATOM 1331 O O . PHE A 1 169 ? -10.660 7.434 1.224 1.00 75.75 169 PHE A O 1
ATOM 1338 N N . PHE A 1 170 ? -9.527 6.481 2.941 1.00 76.38 170 PHE A N 1
ATOM 1339 C CA . PHE A 1 170 ? -8.507 5.757 2.181 1.00 76.38 170 PHE A CA 1
ATOM 1340 C C . PHE A 1 170 ? -8.395 4.325 2.700 1.00 76.38 170 PHE A C 1
ATOM 1342 O O . PHE A 1 170 ? -8.469 4.109 3.910 1.00 76.38 170 PHE A O 1
ATOM 1349 N N . ILE A 1 171 ? -8.203 3.370 1.791 1.00 80.50 171 ILE A N 1
ATOM 1350 C CA . ILE A 1 171 ? -7.864 1.984 2.129 1.00 80.50 171 ILE A CA 1
ATOM 1351 C C . ILE A 1 171 ? -6.378 1.805 1.838 1.00 80.50 171 ILE A C 1
ATOM 1353 O O . ILE A 1 171 ? -5.955 1.884 0.684 1.00 80.50 171 ILE A O 1
ATOM 1357 N N . ASP A 1 172 ? -5.600 1.594 2.892 1.00 80.50 172 ASP A N 1
ATOM 1358 C CA . ASP A 1 172 ? -4.143 1.552 2.847 1.00 80.50 172 ASP A CA 1
ATOM 1359 C C . ASP A 1 172 ? -3.648 0.278 3.538 1.00 80.50 172 ASP A C 1
ATOM 1361 O O . ASP A 1 172 ? -3.640 0.189 4.764 1.00 80.50 172 ASP A O 1
ATOM 1365 N N . SER A 1 173 ? -3.254 -0.721 2.746 1.00 81.94 173 SER A N 1
ATOM 1366 C CA . SER A 1 173 ? -2.644 -1.954 3.258 1.00 81.94 173 SER A CA 1
ATOM 1367 C C . SER A 1 173 ? -1.235 -1.750 3.827 1.00 81.94 173 SER A C 1
ATOM 1369 O O . SER A 1 173 ? -0.722 -2.645 4.495 1.00 81.94 173 SER A O 1
ATOM 1371 N N . GLY A 1 174 ? -0.614 -0.587 3.599 1.00 74.88 174 GLY A N 1
ATOM 1372 C CA . GLY A 1 174 ? 0.628 -0.168 4.244 1.00 74.88 174 GLY A CA 1
ATOM 1373 C C . GLY A 1 174 ? 0.436 0.308 5.690 1.00 74.88 174 GLY A C 1
ATOM 1374 O O . GLY A 1 174 ? 1.419 0.464 6.420 1.00 74.88 174 GLY A O 1
ATOM 1375 N N . ALA A 1 175 ? -0.810 0.500 6.133 1.00 77.06 175 ALA A N 1
ATOM 1376 C CA . ALA A 1 175 ? -1.164 0.875 7.494 1.00 77.06 175 ALA A CA 1
ATOM 1377 C C . ALA A 1 175 ? -1.842 -0.306 8.222 1.00 77.06 175 ALA A C 1
ATOM 1379 O O . ALA A 1 175 ? -3.004 -0.603 7.953 1.00 77.06 175 ALA A O 1
ATOM 1380 N N . PRO A 1 176 ? -1.179 -0.959 9.198 1.00 73.56 176 PRO A N 1
ATOM 1381 C CA . PRO A 1 176 ? -1.773 -2.091 9.924 1.00 73.56 176 PRO A CA 1
ATOM 1382 C C . PRO A 1 176 ? -2.955 -1.684 10.823 1.00 73.56 176 PRO A C 1
ATOM 1384 O O . PRO A 1 176 ? -3.729 -2.524 11.267 1.00 73.56 176 PRO A O 1
ATOM 1387 N N . SER A 1 177 ? -3.111 -0.386 11.093 1.00 81.44 177 SER A N 1
ATOM 1388 C CA . SER A 1 177 ? -4.172 0.182 11.924 1.00 81.44 177 SER A CA 1
ATOM 1389 C C . SER A 1 177 ? -4.992 1.216 11.159 1.00 81.44 177 SER A C 1
ATOM 1391 O O . SER A 1 177 ? -4.492 1.910 10.277 1.00 81.44 177 SER A O 1
ATOM 1393 N N . THR A 1 178 ? -6.256 1.385 11.554 1.00 84.06 178 THR A N 1
ATOM 1394 C CA . THR A 1 178 ? -7.095 2.474 11.036 1.00 84.06 178 THR A CA 1
ATOM 1395 C C . THR A 1 178 ? -6.641 3.810 11.618 1.00 84.06 178 THR A C 1
ATOM 1397 O O . THR A 1 178 ? -6.745 4.043 12.822 1.00 84.06 178 THR A O 1
ATOM 1400 N N . PHE A 1 179 ? -6.196 4.722 10.756 1.00 84.00 179 PHE A N 1
ATOM 1401 C CA . PHE A 1 179 ? -5.849 6.085 11.149 1.00 84.00 179 PHE A CA 1
ATOM 1402 C C . PHE A 1 179 ? -7.039 7.026 10.975 1.00 84.00 179 PHE A C 1
ATOM 1404 O O . PHE A 1 179 ? -7.685 7.067 9.930 1.00 84.00 179 PHE A O 1
ATOM 1411 N N . LEU A 1 180 ? -7.301 7.830 12.004 1.00 85.19 180 LEU A N 1
ATOM 1412 C CA . LEU A 1 180 ? -8.361 8.831 12.002 1.00 85.19 180 LEU A CA 1
ATOM 1413 C C . LEU A 1 180 ? -7.770 10.217 12.243 1.00 85.19 180 LEU A C 1
ATOM 1415 O O . LEU A 1 180 ? -6.900 10.406 13.095 1.00 85.19 180 LEU A O 1
ATOM 1419 N N . ALA A 1 181 ? -8.287 11.217 11.528 1.00 84.88 181 ALA A N 1
ATOM 1420 C CA . ALA A 1 181 ? -7.973 12.607 11.831 1.00 84.88 181 ALA A CA 1
ATOM 1421 C C . ALA A 1 181 ? -8.330 12.906 13.294 1.00 84.88 181 ALA A C 1
ATOM 1423 O O . ALA A 1 181 ? -9.371 12.467 13.780 1.00 84.88 181 ALA A O 1
ATOM 1424 N N . LYS A 1 182 ? -7.509 13.701 13.993 1.00 83.69 182 LYS A N 1
ATOM 1425 C CA . LYS A 1 182 ? -7.710 13.998 15.425 1.00 83.69 182 LYS A CA 1
ATOM 1426 C C . LYS A 1 182 ? -9.131 14.487 15.738 1.00 83.69 182 LYS A C 1
ATOM 1428 O O . LYS A 1 182 ? -9.706 14.077 16.741 1.00 83.69 182 LYS A O 1
ATOM 1433 N N . ALA A 1 183 ? -9.699 15.326 14.872 1.00 85.69 183 ALA A N 1
ATOM 1434 C CA . ALA A 1 183 ? -11.062 15.839 15.019 1.00 85.69 183 ALA A CA 1
ATOM 1435 C C . ALA A 1 183 ? -12.139 14.736 14.968 1.00 85.69 183 ALA A C 1
ATOM 1437 O O . ALA A 1 183 ? -13.159 14.857 15.637 1.00 85.69 183 ALA A O 1
ATOM 1438 N N . THR A 1 184 ? -11.894 13.652 14.229 1.00 84.06 184 THR A N 1
ATOM 1439 C CA . THR A 1 184 ? -12.767 12.470 14.147 1.00 84.06 184 THR A CA 1
ATOM 1440 C C . THR A 1 184 ? -12.474 11.473 15.268 1.00 84.06 184 THR A C 1
ATOM 1442 O O . THR A 1 184 ? -13.391 10.887 15.836 1.00 84.06 184 THR A O 1
ATOM 1445 N N . TYR A 1 185 ? -11.199 11.302 15.625 1.00 88.88 185 TYR A N 1
ATOM 1446 C CA . TYR A 1 185 ? -10.764 10.352 16.644 1.00 88.88 185 TYR A CA 1
ATOM 1447 C C . TYR A 1 185 ? -11.248 10.720 18.053 1.00 88.88 185 TYR A C 1
ATOM 1449 O O . TYR A 1 185 ? -11.673 9.852 18.806 1.00 88.88 185 TYR A O 1
ATOM 1457 N N . GLN A 1 186 ? -11.209 12.000 18.434 1.00 90.12 186 GLN A N 1
ATOM 1458 C CA . GLN A 1 186 ? -11.496 12.393 19.821 1.00 90.12 186 GLN A CA 1
ATOM 1459 C C . GLN A 1 186 ? -12.944 12.113 20.272 1.00 90.12 186 GLN A C 1
ATOM 1461 O O . GLN A 1 186 ? -13.108 11.495 21.325 1.00 90.12 186 GLN A O 1
ATOM 1466 N N . PRO A 1 187 ? -13.999 12.483 19.515 1.00 90.50 187 PRO A N 1
ATOM 1467 C CA . PRO A 1 187 ? -15.377 12.145 19.893 1.00 90.50 187 PRO A CA 1
ATOM 1468 C C . PRO A 1 187 ? -15.599 10.636 20.019 1.00 90.50 187 PRO A C 1
ATOM 1470 O O . PRO A 1 187 ? -16.279 10.162 20.925 1.00 90.50 187 PRO A O 1
ATOM 1473 N N . LEU A 1 188 ? -14.970 9.880 19.127 1.00 89.81 188 LEU A N 1
ATOM 1474 C CA . LEU A 1 188 ? -15.060 8.434 19.064 1.00 89.81 188 LEU A CA 1
ATOM 1475 C C . LEU A 1 188 ? -14.383 7.750 20.256 1.00 89.81 188 LEU A C 1
ATOM 1477 O O . LEU A 1 188 ? -14.966 6.880 20.899 1.00 89.81 188 LEU A O 1
ATOM 1481 N N . ARG A 1 189 ? -13.177 8.210 20.600 1.00 91.06 189 ARG A N 1
ATOM 1482 C CA . ARG A 1 189 ? -12.440 7.795 21.794 1.00 91.06 189 ARG A CA 1
ATOM 1483 C C . ARG A 1 189 ? -13.283 7.998 23.054 1.00 91.06 189 ARG A C 1
ATOM 1485 O O . ARG A 1 189 ? -13.353 7.107 23.894 1.00 91.06 189 ARG A O 1
ATOM 1492 N N . LEU A 1 190 ? -13.940 9.153 23.184 1.00 93.06 190 LEU A N 1
ATOM 1493 C CA . LEU A 1 190 ? -14.814 9.447 24.324 1.00 93.06 190 LEU A CA 1
ATOM 1494 C C . LEU A 1 190 ? -16.029 8.513 24.373 1.00 93.06 190 LEU A C 1
ATOM 1496 O O . LEU A 1 190 ? -16.340 7.995 25.443 1.00 93.06 190 LEU A O 1
ATOM 1500 N N . ALA A 1 191 ? -16.668 8.247 23.229 1.00 92.19 191 ALA A N 1
ATOM 1501 C CA . ALA A 1 191 ? -17.800 7.326 23.152 1.00 92.19 191 ALA A CA 1
ATOM 1502 C C . ALA A 1 191 ? -17.429 5.906 23.619 1.00 92.19 191 ALA A C 1
ATOM 1504 O O . ALA A 1 191 ? -18.178 5.301 24.384 1.00 92.19 191 ALA A O 1
ATOM 1505 N N . LEU A 1 192 ? -16.248 5.402 23.241 1.00 92.19 192 LEU A N 1
ATOM 1506 C CA . LEU A 1 192 ? -15.751 4.105 23.719 1.00 92.19 192 LEU A CA 1
ATOM 1507 C C . LEU A 1 192 ? -15.487 4.091 25.218 1.00 92.19 192 LEU A C 1
ATOM 1509 O O . LEU A 1 192 ? -15.863 3.138 25.898 1.00 92.19 192 LEU A O 1
ATOM 1513 N N . VAL A 1 193 ? -14.858 5.146 25.741 1.00 93.88 193 VAL A N 1
ATOM 1514 C CA . VAL A 1 193 ? -14.614 5.273 27.182 1.00 93.88 193 VAL A CA 1
ATOM 1515 C C . VAL A 1 193 ? -15.934 5.224 27.943 1.00 93.88 193 VAL A C 1
ATOM 1517 O O . VAL A 1 193 ? -16.051 4.449 28.890 1.00 93.88 193 VAL A O 1
ATOM 1520 N N . SER A 1 194 ? -16.948 5.966 27.498 1.00 94.75 194 SER A N 1
ATOM 1521 C CA . SER A 1 194 ? -18.284 5.922 28.097 1.00 94.75 194 SER A CA 1
ATOM 1522 C C . SER A 1 194 ? -18.943 4.544 27.974 1.00 94.75 194 SER A C 1
ATOM 1524 O O . SER A 1 194 ? -19.527 4.062 28.943 1.00 94.75 194 SER A O 1
ATOM 1526 N N . TYR A 1 195 ? -18.818 3.878 26.823 1.00 93.00 195 TYR A N 1
ATOM 1527 C CA . TYR A 1 195 ? -19.397 2.552 26.603 1.00 93.00 195 TYR A CA 1
ATOM 1528 C C . TYR A 1 195 ? -18.733 1.445 27.427 1.00 93.00 195 TYR A C 1
ATOM 1530 O O . TYR A 1 195 ? -19.399 0.498 27.825 1.00 93.00 195 TYR A O 1
ATOM 1538 N N . PHE A 1 196 ? -17.432 1.507 27.694 1.00 93.44 196 PHE A N 1
ATOM 1539 C CA . PHE A 1 196 ? -16.787 0.493 28.532 1.00 93.44 196 PHE A CA 1
ATOM 1540 C C . PHE A 1 196 ? -16.890 0.819 30.029 1.00 93.44 196 PHE A C 1
ATOM 1542 O O . PHE A 1 196 ? -16.839 -0.088 30.863 1.00 93.44 196 PHE A O 1
ATOM 1549 N N . ALA A 1 197 ? -17.150 2.081 30.389 1.00 93.56 197 ALA A N 1
ATOM 1550 C CA . ALA A 1 197 ? -17.390 2.480 31.775 1.00 93.56 197 ALA A CA 1
ATOM 1551 C C . ALA A 1 197 ? -18.638 1.813 32.389 1.00 93.56 197 ALA A C 1
ATOM 1553 O O . ALA A 1 197 ? -18.617 1.489 33.575 1.00 93.56 197 ALA A O 1
ATOM 1554 N N . GLN A 1 198 ? -19.687 1.520 31.605 1.00 93.06 198 GLN A N 1
ATOM 1555 C CA . GLN A 1 198 ? -20.849 0.739 32.086 1.00 93.06 198 GLN A CA 1
ATOM 1556 C C . GLN A 1 198 ? -20.483 -0.699 32.499 1.00 93.06 198 GLN A C 1
ATOM 1558 O O . GLN A 1 198 ? -21.207 -1.309 33.280 1.00 93.06 198 GLN A O 1
ATOM 1563 N N . TYR A 1 199 ? -19.353 -1.237 32.025 1.00 92.81 199 TYR A N 1
ATOM 1564 C CA . TYR A 1 199 ? -18.817 -2.532 32.461 1.00 92.81 199 TYR A CA 1
ATOM 1565 C C . TYR A 1 199 ? -17.804 -2.403 33.607 1.00 92.81 199 TYR A C 1
ATOM 1567 O O . TYR A 1 199 ? -17.206 -3.398 34.018 1.00 92.81 199 TYR A O 1
ATOM 1575 N N . GLY A 1 200 ? -17.593 -1.188 34.123 1.00 93.50 200 GLY A N 1
ATOM 1576 C CA . GLY A 1 200 ? -16.605 -0.885 35.156 1.00 93.50 200 GLY A CA 1
ATOM 1577 C C . GLY A 1 200 ? -15.162 -0.848 34.647 1.00 93.50 200 GLY A C 1
ATOM 1578 O O . GLY A 1 200 ? -14.236 -0.832 35.456 1.00 93.50 200 GLY A O 1
ATOM 1579 N N . TRP A 1 201 ? -14.943 -0.850 33.329 1.00 93.50 201 TRP A N 1
ATOM 1580 C CA . TRP A 1 201 ? -13.596 -0.859 32.766 1.00 93.50 201 TRP A CA 1
ATOM 1581 C C . TRP A 1 201 ? -12.982 0.535 32.789 1.00 93.50 201 TRP A C 1
ATOM 1583 O O . TRP A 1 201 ? -13.663 1.536 32.568 1.00 93.50 201 TRP A O 1
ATOM 1593 N N . GLN A 1 202 ? -11.672 0.585 33.012 1.00 90.88 202 GLN A N 1
ATOM 1594 C CA . GLN A 1 202 ? -10.901 1.821 33.013 1.00 90.88 202 GLN A CA 1
ATOM 1595 C C . GLN A 1 202 ? -9.875 1.796 31.880 1.00 90.88 202 GLN A C 1
ATOM 1597 O O . GLN A 1 202 ? -9.235 0.760 31.673 1.00 90.88 202 GLN A O 1
ATOM 1602 N N . PRO A 1 203 ? -9.714 2.908 31.144 1.00 91.62 203 PRO A N 1
ATOM 1603 C CA . PRO A 1 203 ? -8.709 2.987 30.104 1.00 91.62 203 PRO A CA 1
ATOM 1604 C C . PRO A 1 203 ? -7.313 2.984 30.729 1.00 91.62 203 PRO A C 1
ATOM 1606 O O . PRO A 1 203 ? -7.050 3.692 31.703 1.00 91.62 203 PRO A O 1
ATOM 1609 N N . VAL A 1 204 ? -6.405 2.227 30.127 1.00 88.81 204 VAL A N 1
ATOM 1610 C CA . VAL A 1 204 ? -4.974 2.280 30.423 1.00 88.81 204 VAL A CA 1
ATOM 1611 C C . VAL A 1 204 ? -4.236 2.886 29.238 1.00 88.81 204 VAL A C 1
ATOM 1613 O O . VAL A 1 204 ? -4.716 2.863 28.102 1.00 88.81 204 VAL A O 1
ATOM 1616 N N . LYS A 1 205 ? -3.078 3.480 29.518 1.00 81.75 205 LYS A N 1
ATOM 1617 C CA . LYS A 1 205 ? -2.206 4.045 28.494 1.00 81.75 205 LYS A CA 1
ATOM 1618 C C . LYS A 1 205 ? -1.059 3.082 28.241 1.00 81.75 205 LYS A C 1
ATOM 1620 O O . LYS A 1 205 ? -0.345 2.738 29.180 1.00 81.75 205 LYS A O 1
ATOM 1625 N N . GLU A 1 206 ? -0.852 2.727 26.983 1.00 76.38 206 GLU A N 1
ATOM 1626 C CA . GLU A 1 206 ? 0.318 1.975 26.539 1.00 76.38 206 GLU A CA 1
ATOM 1627 C C . GLU A 1 206 ? 1.172 2.840 25.603 1.00 76.38 206 GLU A C 1
ATOM 1629 O O . GLU A 1 206 ? 0.801 3.965 25.259 1.00 76.38 206 GLU A O 1
ATOM 1634 N N . GLN A 1 207 ? 2.382 2.380 25.272 1.00 63.03 207 GLN A N 1
ATOM 1635 C CA . GLN A 1 207 ? 3.318 3.174 24.465 1.00 63.03 207 GLN A CA 1
ATOM 1636 C C . GLN A 1 207 ? 2.868 3.311 23.003 1.00 63.03 207 GLN A C 1
ATOM 1638 O O . GLN A 1 207 ? 3.107 4.358 22.406 1.00 63.03 207 GLN A O 1
ATOM 1643 N N . GLU A 1 208 ? 2.224 2.281 22.447 1.00 72.62 208 GLU A N 1
ATOM 1644 C CA . GLU A 1 208 ? 1.843 2.221 21.026 1.00 72.62 208 GLU A CA 1
ATOM 1645 C C . GLU A 1 208 ? 0.434 2.783 20.769 1.00 72.62 208 GLU A C 1
ATOM 1647 O O . GLU A 1 208 ? 0.211 3.446 19.758 1.00 72.62 208 GLU A O 1
ATOM 1652 N N . TYR A 1 209 ? -0.490 2.620 21.724 1.00 82.25 209 TYR A N 1
ATOM 1653 C CA . TYR A 1 209 ? -1.879 3.077 21.624 1.00 82.25 209 TYR A CA 1
ATOM 1654 C C . TYR A 1 209 ? -2.281 3.941 22.833 1.00 82.25 209 TYR A C 1
ATOM 1656 O O . TYR A 1 209 ? -1.932 3.660 23.980 1.00 82.25 209 TYR A O 1
ATOM 1664 N N . ASP A 1 210 ? -3.054 5.007 22.596 1.00 86.50 210 ASP A N 1
ATOM 1665 C CA . ASP A 1 210 ? -3.474 5.967 23.631 1.00 86.50 210 ASP A CA 1
ATOM 1666 C C . ASP A 1 210 ? -4.805 5.609 24.328 1.00 86.50 210 ASP A C 1
ATOM 1668 O O . ASP A 1 210 ? -5.264 6.339 25.223 1.00 86.50 210 ASP A O 1
ATOM 1672 N N . LEU A 1 211 ? -5.431 4.504 23.915 1.00 89.50 211 LEU A N 1
ATOM 1673 C CA . LEU A 1 211 ? -6.623 3.931 24.528 1.00 89.50 211 LEU A CA 1
ATOM 1674 C C . LEU A 1 211 ? -6.544 2.396 24.515 1.00 89.50 211 LEU A C 1
ATOM 1676 O O . LEU A 1 211 ? -6.822 1.771 23.496 1.00 89.50 211 LEU A O 1
ATOM 1680 N N . CYS A 1 212 ? -6.230 1.804 25.667 1.00 90.62 212 CYS A N 1
ATOM 1681 C CA . CYS A 1 212 ? -6.206 0.355 25.872 1.00 90.62 212 CYS A CA 1
ATOM 1682 C C . CYS A 1 212 ? -7.115 -0.051 27.041 1.00 90.62 212 CYS A C 1
ATOM 1684 O O . CYS A 1 212 ? -7.431 0.765 27.911 1.00 90.62 212 CYS A O 1
ATOM 1686 N N . TYR A 1 213 ? -7.498 -1.328 27.096 1.00 90.19 213 TYR A N 1
ATOM 1687 C CA . TYR A 1 213 ? -8.246 -1.922 28.207 1.00 90.19 213 TYR A CA 1
ATOM 1688 C C . TYR A 1 213 ? -7.640 -3.279 28.567 1.00 90.19 213 TYR A C 1
ATOM 1690 O O . TYR A 1 213 ? -7.419 -4.107 27.691 1.00 90.19 213 TYR A O 1
ATOM 1698 N N . LEU A 1 214 ? -7.428 -3.534 29.861 1.00 88.06 214 LEU A N 1
ATOM 1699 C CA . LEU A 1 214 ? -6.909 -4.817 30.368 1.00 88.06 214 LEU A CA 1
ATOM 1700 C C . LEU A 1 214 ? -8.012 -5.868 30.587 1.00 88.06 214 LEU A C 1
ATOM 1702 O O . LEU A 1 214 ? -7.812 -6.858 31.284 1.00 88.06 214 LEU A O 1
ATOM 1706 N N . SER A 1 215 ? -9.217 -5.612 30.085 1.00 85.50 215 SER A N 1
ATOM 1707 C CA . SER A 1 215 ? -10.400 -6.443 30.301 1.00 85.50 215 SER A CA 1
ATOM 1708 C C . SER A 1 215 ? -10.982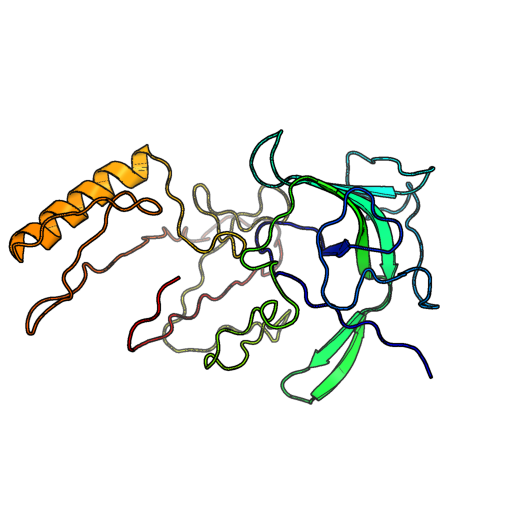 -6.890 28.968 1.00 85.50 215 SER A C 1
ATOM 1710 O O . SER A 1 215 ? -10.948 -6.154 27.984 1.00 85.50 215 SER A O 1
ATOM 1712 N N . THR A 1 216 ? -11.534 -8.098 28.954 1.00 86.81 216 THR A N 1
ATOM 1713 C CA . THR A 1 216 ? -12.277 -8.664 27.826 1.00 86.81 216 THR A CA 1
ATOM 1714 C C . THR A 1 216 ? -13.750 -8.842 28.209 1.00 86.81 216 THR A C 1
ATOM 1716 O O . THR A 1 216 ? -14.052 -8.979 29.403 1.00 86.81 216 THR A O 1
ATOM 1719 N N . PRO A 1 217 ? -14.690 -8.797 27.241 1.00 86.69 217 PRO A N 1
ATOM 1720 C CA . PRO A 1 217 ? -16.111 -8.928 27.538 1.00 86.69 217 PRO A CA 1
ATOM 1721 C C . PRO A 1 217 ? -16.415 -10.258 28.233 1.00 86.69 217 PRO A C 1
ATOM 1723 O O . PRO A 1 217 ? -15.983 -11.315 27.777 1.00 86.69 217 PRO A O 1
ATOM 1726 N N . LYS A 1 218 ? -17.160 -10.197 29.339 1.00 90.81 218 LYS A N 1
ATOM 1727 C CA . LYS A 1 218 ? -17.725 -11.377 30.012 1.00 90.81 218 LYS A CA 1
ATOM 1728 C C . LYS A 1 218 ? -19.087 -11.738 29.413 1.00 90.81 218 LYS A C 1
ATOM 1730 O O . LYS A 1 218 ? -19.603 -11.027 28.555 1.00 90.81 218 LYS A O 1
ATOM 1735 N N . GLU A 1 219 ? -19.692 -12.823 29.890 1.00 91.00 219 GLU A N 1
ATOM 1736 C CA . GLU A 1 219 ? -21.054 -13.207 29.508 1.00 91.00 219 GLU A CA 1
ATOM 1737 C C . GLU A 1 219 ? -22.034 -12.028 29.677 1.00 91.00 219 GLU A C 1
ATOM 1739 O O . GLU A 1 219 ? -22.061 -11.367 30.717 1.00 91.00 219 GLU A O 1
ATOM 1744 N N . GLY A 1 220 ? -22.791 -11.720 28.619 1.00 87.94 220 GLY A N 1
ATOM 1745 C CA . GLY A 1 220 ? -23.703 -10.569 28.564 1.00 87.94 220 GLY A CA 1
ATOM 1746 C C . GLY A 1 220 ? -23.055 -9.215 28.227 1.00 87.94 220 GLY A C 1
ATOM 1747 O O . GLY A 1 220 ? -23.768 -8.220 28.114 1.00 87.94 220 GLY A O 1
ATOM 1748 N N . GLN A 1 221 ? -21.734 -9.154 28.038 1.00 90.00 221 GLN A N 1
ATOM 1749 C CA . GLN A 1 221 ? -21.009 -7.964 27.578 1.00 90.00 221 GLN A CA 1
ATOM 1750 C C . GLN A 1 221 ? -20.525 -8.156 26.138 1.00 90.00 221 GLN A C 1
ATOM 1752 O O . GLN A 1 221 ? -20.282 -9.276 25.691 1.00 90.00 221 GLN A O 1
ATOM 1757 N N . SER A 1 222 ? -20.325 -7.059 25.410 1.00 89.62 222 SER A N 1
ATOM 1758 C CA . SER A 1 222 ? -19.760 -7.105 24.060 1.00 89.62 222 SER A CA 1
ATOM 1759 C C . SER A 1 222 ? -18.849 -5.920 23.792 1.00 89.62 222 SER A C 1
ATOM 1761 O O . SER A 1 222 ? -18.996 -4.854 24.392 1.00 89.62 222 SER A O 1
ATOM 1763 N N . TYR A 1 223 ? -17.938 -6.070 22.832 1.00 88.38 223 TYR A N 1
ATOM 1764 C CA . TYR A 1 223 ? -17.286 -4.911 22.233 1.00 88.38 223 TYR A CA 1
ATOM 1765 C C . TYR A 1 223 ? -18.332 -3.996 21.583 1.00 88.38 223 TYR A C 1
ATOM 1767 O O . TYR A 1 223 ? -19.361 -4.469 21.090 1.00 88.38 223 TYR A O 1
ATOM 1775 N N . HIS A 1 224 ? -18.078 -2.686 21.601 1.00 84.25 224 HIS A N 1
ATOM 1776 C CA . HIS A 1 224 ? -18.933 -1.730 20.902 1.00 84.25 224 HIS A CA 1
ATOM 1777 C C . HIS A 1 224 ? -18.885 -2.039 19.396 1.00 84.25 224 HIS A C 1
ATOM 1779 O O . HIS A 1 224 ? -17.783 -2.139 18.853 1.00 84.25 224 HIS A O 1
ATOM 1785 N N . PRO A 1 225 ? -20.023 -2.197 18.699 1.00 84.88 225 PRO A N 1
ATOM 1786 C CA . PRO A 1 225 ? -20.025 -2.394 17.256 1.00 84.88 225 PRO A CA 1
ATOM 1787 C C . PRO A 1 225 ? -19.682 -1.088 16.535 1.00 84.88 225 PRO A C 1
ATOM 1789 O O . PRO A 1 225 ? -20.096 -0.004 16.942 1.00 84.88 225 PRO A O 1
ATOM 1792 N N . TRP A 1 226 ? -18.934 -1.182 15.446 1.00 77.88 226 TRP A N 1
ATOM 1793 C CA . TRP A 1 226 ? -18.468 -0.023 14.693 1.00 77.88 226 TRP A CA 1
ATOM 1794 C C . TRP A 1 226 ? -19.090 -0.005 13.313 1.00 77.88 226 TRP A C 1
ATOM 1796 O O . TRP A 1 226 ? -19.099 -1.021 12.622 1.00 77.88 226 TRP A O 1
ATOM 1806 N N . PHE A 1 227 ? -19.585 1.160 12.909 1.00 80.38 227 PHE A N 1
ATOM 1807 C CA . PHE A 1 227 ? -20.232 1.331 11.618 1.00 80.38 227 PHE A CA 1
ATOM 1808 C C . PHE A 1 227 ? -19.628 2.527 10.896 1.00 80.38 227 PHE A C 1
ATOM 1810 O O . PHE A 1 227 ? -19.687 3.657 11.382 1.00 80.38 227 PHE A O 1
ATOM 1817 N N . PHE A 1 228 ? -19.091 2.278 9.707 1.00 76.94 228 PHE A N 1
ATOM 1818 C CA . PHE A 1 228 ? -18.834 3.325 8.731 1.00 76.94 228 PHE A CA 1
ATOM 1819 C C . PHE A 1 228 ? -20.059 3.418 7.829 1.00 76.94 228 PHE A C 1
ATOM 1821 O O . PHE A 1 228 ? -20.369 2.489 7.085 1.00 76.94 228 PHE A O 1
ATOM 1828 N N . ILE A 1 229 ? -20.793 4.523 7.939 1.00 77.31 229 ILE A N 1
ATOM 1829 C CA . ILE A 1 229 ? -21.990 4.753 7.133 1.00 77.31 229 ILE A CA 1
ATOM 1830 C C . ILE A 1 229 ? -21.567 5.514 5.882 1.00 77.31 229 ILE A C 1
ATOM 1832 O O . ILE A 1 229 ? -21.253 6.703 5.939 1.00 77.31 229 ILE A O 1
ATOM 1836 N N . PHE A 1 230 ? -21.572 4.823 4.748 1.00 72.38 230 PHE A N 1
ATOM 1837 C CA . PHE A 1 230 ? -21.296 5.423 3.450 1.00 72.38 230 PHE A CA 1
ATOM 1838 C C . PHE A 1 230 ? -22.605 5.837 2.781 1.00 72.38 230 PHE A C 1
ATOM 1840 O O . PHE A 1 230 ? -23.564 5.066 2.722 1.00 72.38 230 PHE A O 1
ATOM 1847 N N . ARG A 1 231 ? -22.657 7.068 2.263 1.00 65.62 231 ARG A N 1
ATOM 1848 C CA . ARG A 1 231 ? -23.802 7.533 1.477 1.00 65.62 231 ARG A CA 1
ATOM 1849 C C . ARG A 1 231 ? -23.638 7.067 0.035 1.00 65.62 231 ARG A C 1
ATOM 1851 O O . ARG A 1 231 ? -22.688 7.469 -0.629 1.00 65.62 231 ARG A O 1
ATOM 1858 N N . MET A 1 232 ? -24.582 6.268 -0.452 1.00 56.75 232 MET A N 1
ATOM 1859 C CA . MET A 1 232 ? -24.682 5.966 -1.878 1.00 56.75 232 MET A CA 1
ATOM 18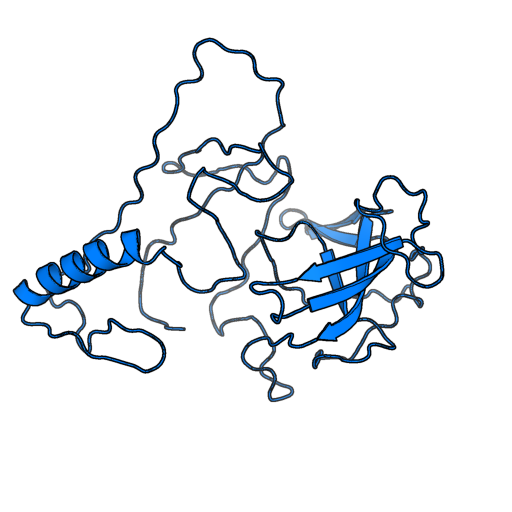60 C C . MET A 1 232 ? -25.396 7.127 -2.578 1.00 56.75 232 MET A C 1
ATOM 1862 O O . MET A 1 232 ? -26.520 7.473 -2.215 1.00 56.75 232 MET A O 1
ATOM 1866 N N . GLU A 1 233 ? -24.746 7.769 -3.547 1.00 56.12 233 GLU A N 1
ATOM 1867 C CA . GLU A 1 233 ? -25.440 8.675 -4.467 1.00 56.12 233 GLU A CA 1
ATOM 1868 C C . GLU A 1 233 ? -26.129 7.834 -5.547 1.00 56.12 233 GLU A C 1
ATOM 1870 O O . GLU A 1 233 ? -25.473 7.075 -6.264 1.00 56.12 233 GLU A O 1
ATOM 1875 N N . ASN A 1 234 ? -27.454 7.958 -5.674 1.00 46.72 234 ASN A N 1
ATOM 1876 C CA . ASN A 1 234 ? -28.189 7.345 -6.776 1.00 46.72 234 ASN A CA 1
ATOM 1877 C C . ASN A 1 234 ? -27.752 8.014 -8.086 1.00 46.72 234 ASN A C 1
ATOM 1879 O O . ASN A 1 234 ? -27.994 9.204 -8.289 1.00 46.72 234 ASN A O 1
ATOM 1883 N N . LYS A 1 235 ? -27.129 7.251 -8.990 1.00 49.25 235 LYS A N 1
ATOM 1884 C CA . LYS A 1 235 ? -26.804 7.682 -10.361 1.00 49.25 235 LYS A CA 1
ATOM 1885 C C . LYS A 1 235 ? -28.053 7.740 -11.258 1.00 49.25 235 LYS A C 1
ATOM 1887 O O . LYS A 1 235 ? -28.047 7.214 -12.365 1.00 49.25 235 LYS A O 1
ATOM 1892 N N . GLU A 1 236 ? -29.127 8.389 -10.824 1.00 45.34 236 GLU A N 1
ATOM 1893 C CA . GLU A 1 236 ? -30.210 8.753 -11.740 1.00 45.34 236 GLU A CA 1
ATOM 1894 C C . GLU A 1 236 ? -29.894 10.130 -12.345 1.00 45.34 236 GLU A C 1
ATOM 1896 O O . GLU A 1 236 ? -30.132 11.169 -11.735 1.00 45.34 236 GLU A O 1
ATOM 1901 N N . GLY A 1 237 ? -29.311 10.141 -13.554 1.00 41.53 237 GLY A N 1
ATOM 1902 C CA . GLY A 1 237 ? -29.461 11.281 -14.470 1.00 41.53 237 GLY A CA 1
ATOM 1903 C C . GLY A 1 237 ? -28.224 12.058 -14.941 1.00 41.53 237 GLY A C 1
ATOM 1904 O O . GLY A 1 237 ? -28.404 13.103 -15.564 1.00 41.53 237 GLY A O 1
ATOM 1905 N N . ARG A 1 238 ? -26.981 11.608 -14.725 1.00 39.12 238 ARG A N 1
ATOM 1906 C CA . ARG A 1 238 ? -25.821 12.167 -15.457 1.00 39.12 238 ARG A CA 1
ATOM 1907 C C . ARG A 1 238 ? -24.883 11.069 -15.935 1.00 39.12 238 ARG A C 1
ATOM 1909 O O . ARG A 1 238 ? -24.214 10.432 -15.125 1.00 39.12 238 ARG A O 1
ATOM 1916 N N . GLU A 1 239 ? -24.811 10.899 -17.252 1.00 40.12 239 GLU A N 1
ATOM 1917 C CA . GLU A 1 239 ? -23.721 10.184 -17.913 1.00 40.12 239 GLU A CA 1
ATOM 1918 C C . GLU A 1 239 ? -22.4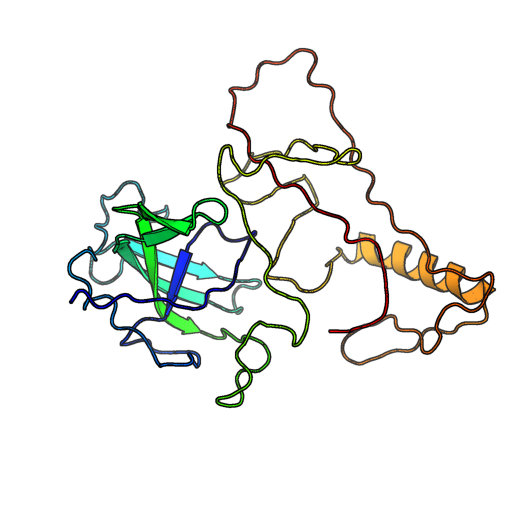07 10.917 -17.617 1.00 40.12 239 GLU A C 1
ATOM 1920 O O . GLU A 1 239 ? -22.074 11.940 -18.211 1.00 40.12 239 GLU A O 1
ATOM 1925 N N . THR A 1 240 ? -21.661 10.418 -16.638 1.00 44.00 240 THR A N 1
ATOM 1926 C CA . THR A 1 240 ? -20.214 10.626 -16.585 1.00 44.00 240 THR A CA 1
ATOM 1927 C C . THR A 1 240 ? -19.565 9.561 -17.469 1.00 44.00 240 THR A C 1
ATOM 1929 O O . THR A 1 240 ? -20.003 8.411 -17.373 1.00 44.00 240 THR A O 1
ATOM 1932 N N . PRO A 1 241 ? -18.530 9.881 -18.270 1.00 41.50 241 PRO A N 1
ATOM 1933 C CA . PRO A 1 241 ? -17.798 8.873 -19.033 1.00 41.50 241 PRO A CA 1
ATOM 1934 C C . PRO A 1 241 ? -17.324 7.768 -18.088 1.00 41.50 241 PRO A C 1
ATOM 1936 O O . PRO A 1 241 ? -16.800 8.067 -17.014 1.00 41.50 241 PRO A O 1
ATOM 1939 N N . ASP A 1 242 ? -17.574 6.520 -18.470 1.00 43.34 242 ASP A N 1
ATOM 1940 C CA . ASP A 1 242 ? -17.239 5.320 -17.708 1.00 43.34 242 ASP A CA 1
ATOM 1941 C C . ASP A 1 242 ? -15.731 5.280 -17.377 1.00 43.34 242 ASP A C 1
ATOM 1943 O O . ASP A 1 242 ? -14.917 5.216 -18.302 1.00 43.34 242 ASP A O 1
ATOM 1947 N N . PRO A 1 243 ? -15.319 5.342 -16.093 1.00 43.66 243 PRO A N 1
ATOM 1948 C CA . PRO A 1 243 ? -13.917 5.190 -15.722 1.00 43.66 243 PRO A CA 1
ATOM 1949 C C . PRO A 1 243 ? -13.487 3.716 -15.581 1.00 43.66 243 PRO A C 1
ATOM 1951 O O . PRO A 1 243 ? -12.354 3.458 -15.179 1.00 43.66 243 PRO A O 1
ATOM 1954 N N . GLY A 1 244 ? -14.344 2.749 -15.926 1.00 40.28 244 GLY A N 1
ATOM 1955 C CA . GLY A 1 244 ? -14.082 1.323 -15.751 1.00 40.28 244 GLY A CA 1
ATOM 1956 C C . GLY A 1 244 ? -14.310 0.851 -14.304 1.00 40.28 244 GLY A C 1
ATOM 1957 O O . GLY A 1 244 ? -14.349 1.655 -13.365 1.00 40.28 244 GLY A O 1
ATOM 1958 N N . PRO A 1 245 ? -14.500 -0.463 -14.083 1.00 38.09 245 PRO A N 1
ATOM 1959 C CA . PRO A 1 245 ? -14.842 -1.000 -12.774 1.00 38.09 245 PRO A CA 1
ATOM 1960 C C . PRO A 1 245 ? -13.589 -1.147 -11.900 1.00 38.09 245 PRO A C 1
ATOM 1962 O O . PRO A 1 245 ? -12.956 -2.198 -11.865 1.00 38.09 245 PRO A O 1
ATOM 1965 N N . CYS A 1 246 ? -13.241 -0.117 -11.129 1.00 35.69 246 CYS A N 1
ATOM 1966 C CA . CYS A 1 246 ? -12.437 -0.336 -9.927 1.00 35.69 246 CYS A CA 1
ATOM 1967 C C . CYS A 1 246 ? -13.359 -0.928 -8.851 1.00 35.69 246 CYS A C 1
ATOM 1969 O O . CYS A 1 246 ? -14.176 -0.218 -8.262 1.00 35.69 246 CYS A O 1
ATOM 1971 N N . ILE A 1 247 ? -13.258 -2.236 -8.624 1.00 37.66 247 ILE A N 1
ATOM 1972 C CA . ILE A 1 247 ? -14.005 -2.963 -7.596 1.00 37.66 247 ILE A CA 1
ATOM 1973 C C . ILE A 1 247 ? -13.003 -3.468 -6.558 1.00 37.66 247 ILE A C 1
ATOM 1975 O O . ILE A 1 247 ? -12.157 -4.298 -6.871 1.00 37.66 247 ILE A O 1
ATOM 1979 N N . PHE A 1 248 ? -13.120 -2.997 -5.318 1.00 34.88 248 PHE A N 1
ATOM 1980 C CA . PHE A 1 248 ? -12.528 -3.665 -4.160 1.00 34.88 248 PHE A CA 1
ATOM 1981 C C . PHE A 1 248 ? -13.668 -4.168 -3.276 1.00 34.88 248 PHE A C 1
ATOM 1983 O O . PHE A 1 248 ? -14.474 -3.381 -2.782 1.00 34.88 248 PHE A O 1
ATOM 1990 N N . GLY A 1 249 ? -13.757 -5.488 -3.107 1.00 29.28 249 GLY A N 1
ATOM 1991 C CA . GLY A 1 249 ? -14.615 -6.114 -2.107 1.00 29.28 249 GLY A CA 1
ATOM 1992 C C . GLY A 1 249 ? -13.818 -6.324 -0.824 1.00 29.28 249 GLY A C 1
ATOM 1993 O O . GLY A 1 249 ? -12.829 -7.050 -0.834 1.00 29.28 249 GLY A O 1
ATOM 1994 N N . ALA A 1 250 ? -14.231 -5.701 0.278 1.00 28.66 250 ALA A N 1
ATOM 1995 C CA . ALA A 1 250 ? -13.742 -6.078 1.599 1.00 28.66 250 ALA A CA 1
ATOM 1996 C C . ALA A 1 250 ? -14.543 -7.298 2.080 1.00 28.66 250 ALA A C 1
ATOM 1998 O O . ALA A 1 250 ? -15.772 -7.250 2.143 1.00 28.66 250 ALA A O 1
ATOM 1999 N N . TYR A 1 251 ? -13.858 -8.396 2.403 1.00 24.34 251 TYR A N 1
ATOM 2000 C CA . TYR A 1 251 ? -14.472 -9.549 3.058 1.00 24.34 251 TYR A CA 1
ATOM 2001 C C . TYR A 1 251 ? -14.400 -9.351 4.573 1.00 24.34 251 TYR A C 1
ATOM 2003 O O . TYR A 1 251 ? -13.320 -9.146 5.125 1.00 24.34 251 TYR A O 1
ATOM 2011 N N . GLN A 1 252 ? -15.541 -9.417 5.256 1.00 26.91 252 GLN A N 1
ATOM 2012 C CA . GLN A 1 252 ? -15.566 -9.495 6.712 1.00 26.91 252 GLN A CA 1
ATOM 2013 C C . GLN A 1 252 ? -15.328 -10.952 7.112 1.00 26.91 252 GLN A C 1
ATOM 2015 O O . GLN A 1 252 ? -16.199 -11.802 6.936 1.00 26.91 252 GLN A O 1
ATOM 2020 N N . MET A 1 253 ? -14.145 -11.250 7.649 1.00 24.16 253 MET A N 1
ATOM 2021 C CA . MET A 1 253 ? -13.882 -12.552 8.252 1.00 24.16 253 MET A CA 1
ATOM 2022 C C . MET A 1 253 ? -14.685 -12.646 9.559 1.00 24.16 253 MET A C 1
ATOM 2024 O O . MET A 1 253 ? -14.467 -11.882 10.500 1.00 24.16 253 MET A O 1
ATOM 2028 N N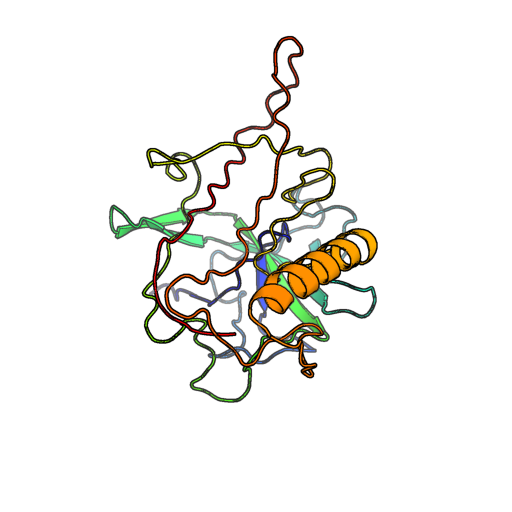 . GLN A 1 254 ? -15.684 -13.528 9.589 1.00 24.16 254 GLN A N 1
ATOM 2029 C CA . GLN A 1 254 ? -16.488 -13.806 10.777 1.00 24.16 254 GLN A CA 1
ATOM 2030 C C . GLN A 1 254 ? -15.783 -14.853 11.647 1.00 24.16 254 GLN A C 1
ATOM 2032 O O . GLN A 1 254 ? -15.729 -16.017 11.265 1.00 24.16 254 GLN A O 1
ATOM 2037 N N . THR A 1 255 ? -15.367 -14.416 12.847 1.00 27.08 255 THR A N 1
ATOM 2038 C CA . THR A 1 255 ? -15.040 -15.201 14.067 1.00 27.08 255 THR A CA 1
ATOM 2039 C C . THR A 1 255 ? -13.800 -16.108 13.963 1.00 27.08 255 THR A C 1
ATOM 2041 O O . THR A 1 255 ? -13.516 -16.640 12.904 1.00 27.08 255 THR A O 1
ATOM 2044 N N . SER A 1 256 ? -12.967 -16.335 14.977 1.00 25.44 256 SER A N 1
ATOM 2045 C CA . SER A 1 256 ? -13.001 -16.141 16.430 1.00 25.44 256 SER A CA 1
ATOM 2046 C C . SER A 1 256 ? -11.548 -16.109 16.940 1.00 25.44 256 SER A C 1
ATOM 2048 O O . SER A 1 256 ? -10.683 -16.708 16.315 1.00 25.44 256 SER A O 1
ATOM 2050 N N . GLU A 1 257 ? -11.332 -15.486 18.101 1.00 25.23 257 GLU A N 1
ATOM 2051 C CA . GLU A 1 257 ? -10.109 -15.563 18.924 1.00 25.23 257 GLU A CA 1
ATOM 2052 C C . GLU A 1 257 ? -8.858 -14.830 18.397 1.00 25.23 257 GLU A C 1
ATOM 2054 O O . GLU A 1 257 ? -8.175 -15.248 17.473 1.00 25.23 257 GLU A O 1
ATOM 2059 N N . SER A 1 258 ? -8.584 -13.702 19.068 1.00 27.73 258 SER A N 1
ATOM 2060 C CA . SER A 1 258 ? -7.264 -13.212 19.494 1.00 27.73 258 SER A CA 1
ATOM 2061 C C . SER A 1 258 ? -6.047 -13.571 18.642 1.00 27.73 258 SER A C 1
ATOM 2063 O O . SER A 1 258 ? -5.593 -14.694 18.750 1.00 27.73 258 SER A O 1
ATOM 2065 N N . TYR A 1 259 ? -5.459 -12.577 17.969 1.00 23.64 259 TYR A N 1
ATOM 2066 C CA . TYR A 1 259 ? -4.026 -12.203 17.944 1.00 23.64 259 TYR A CA 1
ATOM 2067 C C . TYR A 1 259 ? -3.981 -10.841 17.209 1.00 23.64 259 TYR A C 1
ATOM 2069 O O . TYR A 1 259 ? -4.409 -10.751 16.068 1.00 23.64 259 TYR A O 1
ATOM 2077 N N . MET A 1 260 ? -3.910 -9.693 17.897 1.00 23.38 260 MET A N 1
ATOM 2078 C CA . MET A 1 260 ? -2.692 -8.945 18.270 1.00 23.38 260 MET A CA 1
ATOM 2079 C C . MET A 1 260 ? -1.573 -8.978 17.216 1.00 23.38 260 MET A C 1
ATOM 2081 O O . MET A 1 260 ? -0.774 -9.911 17.236 1.00 23.38 260 MET A O 1
ATOM 2085 N N . MET A 1 261 ? -1.472 -7.921 16.397 1.00 29.75 261 MET A N 1
ATOM 2086 C CA . MET A 1 261 ? -0.325 -6.988 16.311 1.00 29.75 261 MET A CA 1
ATOM 2087 C C . MET A 1 261 ? -0.593 -5.857 15.312 1.00 29.75 261 MET A C 1
ATOM 2089 O O . MET A 1 261 ? -1.117 -6.144 14.219 1.00 29.75 261 MET A O 1
#

Foldseek 3Di:
DFDDDDADDADWLFDPAAEDAAPQAPPDDDGQVDHHHPVRGPQKFFAAQPPPPLDPPADDDPRGGKDKDAPDDPQAKIFMDTKIWGKDWDQDPVPRDIDIDGRDIHGHGRYIPNDDDPPPPDNPPPPPDPVPPPDDDDDDDPRLDDDDPDWDWADADPPDPNFRDDPQDGDTSVDPDDDDDPVVVPVVLVVQQVLCVVVVWDFDCDPPDGGDTPDDDDVPGDRDDDDDDDDHDPPPDDDDPDPDDPDDIDDDDDDDDDDDD

Sequence (261 aa):
MLASFAPYVILDTADDKIWVQTYGCDPCFEVKGGNTNVQLPVSFKLMSLDDPRCALPKFKYNGLCRYRSMYGSRSGPTTMGPMGTDTFLFIYSQTQKPTFFEDLAFGCGVENKNIMFRDNTGPEKHNFKEPNLGGSTMYFGDDARIVGPNVQQIAMNTKIKYHLYFTGFFIDSGAPSTFLAKATYQPLRLALVSYFAQYGWQPVKEQEYDLCYLSTPKEGQSYHPWFFIFRMENKEGRETPDPGPCIFGAYQMQTSESYMM

Secondary structure (DSSP, 8-state):
-PPPP-------TT-S--EEEBTT-SS----TT--B-TTSSTT-EEPBTTSTTSPSS-EEETTEEEEEEE-SSTTS-EEEEEEEEEEEEEE-TTT--EEEEEEEEEEEESEEES---TT-SSTT------TT--------GGG----STT--------SSTTS-EETTEE--TT-SS----HHHHHHHHHHHHHHHHTTT---B--SS-SSB-S----TT--PPP----PPPPP--S-----------PPP----------

pLDDT: mean 73.38, std 19.75, range [23.38, 94.75]

Radius of gyration: 22.44 Å; chains: 1; bounding box: 54×40×59 Å

InterPro domains:
  IPR021109 Aspartic peptidase domain superfamily [G3DSA:2.40.70.10] (4-123)
  IPR021109 Aspartic peptidase domain superfamily [G3DSA:2.40.70.10] (149-239)
  IPR021109 Aspartic peptidase domain superfamily [SSF50630] (8-221)
  IPR032861 Xylanase inhibitor, N-terminal [PF14543] (8-121)
  IPR051708 Plant Aspartic Proteinase A1 [PTHR47967] (8-119)